Protein AF-0000000067514563 (afdb_homodimer)

Organism: Pseudomonas syringae pv. tomato (strain ATCC BAA-871 / DC3000) (NCBI:txid223283)

Structure (mmCIF, N/CA/C/O backbone):
data_AF-0000000067514563-model_v1
#
loop_
_entity.id
_entity.type
_entity.pdbx_description
1 polymer 'Transcriptional regulator, MerR family'
#
loop_
_atom_site.group_PDB
_atom_site.id
_atom_site.type_symbol
_atom_site.label_atom_id
_atom_site.label_alt_id
_atom_site.label_comp_id
_atom_site.label_asym_id
_atom_site.label_entity_id
_atom_site.label_seq_id
_atom_site.pdbx_PDB_ins_code
_atom_site.Cartn_x
_atom_site.Cartn_y
_atom_site.Cartn_z
_atom_site.occupancy
_atom_site.B_iso_or_equiv
_atom_site.auth_seq_id
_atom_site.auth_comp_id
_atom_site.auth_asym_id
_atom_site.auth_atom_id
_atom_site.pdbx_PDB_model_num
ATOM 1 N N . MET A 1 1 ? 12.859 35.156 6.328 1 60.97 1 MET A N 1
ATOM 2 C CA . MET A 1 1 ? 12.484 34.969 4.93 1 60.97 1 MET A CA 1
ATOM 3 C C . MET A 1 1 ? 13.539 34.188 4.176 1 60.97 1 MET A C 1
ATOM 5 O O . MET A 1 1 ? 14.734 34.406 4.336 1 60.97 1 MET A O 1
ATOM 9 N N . SER A 1 2 ? 13.242 32.969 3.918 1 78.19 2 SER A N 1
ATOM 10 C CA . SER A 1 2 ? 14.336 32.156 3.385 1 78.19 2 SER A CA 1
ATOM 11 C C . SER A 1 2 ? 14.039 31.703 1.964 1 78.19 2 SER A C 1
ATOM 13 O O . SER A 1 2 ? 12.883 31.703 1.532 1 78.19 2 SER A O 1
ATOM 15 N N . GLY A 1 3 ? 15.055 31.75 1.181 1 84.94 3 GLY A N 1
ATOM 16 C CA . GLY A 1 3 ? 14.961 31.156 -0.147 1 84.94 3 GLY A CA 1
ATOM 17 C C . GLY A 1 3 ? 14.508 29.703 -0.128 1 84.94 3 GLY A C 1
ATOM 18 O O . GLY A 1 3 ? 14.336 29.125 0.942 1 84.94 3 GLY A O 1
ATOM 19 N N . ILE A 1 4 ? 14.203 29.25 -1.323 1 86.5 4 ILE A N 1
ATOM 20 C CA . ILE A 1 4 ? 13.664 27.906 -1.466 1 86.5 4 ILE A CA 1
ATOM 21 C C . ILE A 1 4 ? 14.68 26.891 -0.939 1 86.5 4 ILE A C 1
ATOM 23 O O . ILE A 1 4 ? 14.297 25.844 -0.398 1 86.5 4 ILE A O 1
ATOM 27 N N . GLY A 1 5 ? 15.938 27.188 -1.122 1 89.56 5 GLY A N 1
ATOM 28 C CA . GLY A 1 5 ? 16.969 26.312 -0.598 1 89.56 5 GLY A CA 1
ATOM 29 C C . GLY A 1 5 ? 16.953 26.203 0.916 1 89.56 5 GLY A C 1
ATOM 30 O O . GLY A 1 5 ? 17.062 25.109 1.471 1 89.56 5 GLY A O 1
ATOM 31 N N . ALA A 1 6 ? 16.844 27.344 1.545 1 88.31 6 ALA A N 1
ATOM 32 C CA . ALA A 1 6 ? 16.766 27.375 3.004 1 88.31 6 ALA A CA 1
ATOM 33 C C . ALA A 1 6 ? 15.508 26.656 3.506 1 88.31 6 ALA A C 1
ATOM 35 O O . ALA A 1 6 ? 15.562 25.938 4.504 1 88.31 6 ALA A O 1
ATOM 36 N N . LEU A 1 7 ? 14.453 26.906 2.797 1 88.94 7 LEU A N 1
ATOM 37 C CA . LEU A 1 7 ? 13.195 26.25 3.145 1 88.94 7 LEU A CA 1
ATOM 38 C C . LEU A 1 7 ? 13.32 24.734 3.014 1 88.94 7 LEU A C 1
ATOM 40 O O . LEU A 1 7 ? 12.859 23.984 3.885 1 88.94 7 LEU A O 1
ATOM 44 N N . SER A 1 8 ? 13.992 24.281 1.972 1 92.56 8 SER A N 1
ATOM 45 C CA . SER A 1 8 ? 14.211 22.859 1.747 1 92.56 8 SER A CA 1
ATOM 46 C C . SER A 1 8 ? 15.023 22.234 2.881 1 92.56 8 SER A C 1
ATOM 48 O O . SER A 1 8 ? 14.656 21.188 3.422 1 92.56 8 SER A O 1
ATOM 50 N N . LYS A 1 9 ? 16 22.875 3.291 1 90.56 9 LYS A N 1
ATOM 51 C CA . LYS A 1 9 ? 16.891 22.391 4.336 1 90.56 9 LYS A CA 1
ATOM 52 C C . LYS A 1 9 ? 16.188 22.344 5.688 1 90.56 9 LYS A C 1
ATOM 54 O O . LYS A 1 9 ? 16.328 21.375 6.441 1 90.56 9 LYS A O 1
ATOM 59 N N . SER A 1 10 ? 15.43 23.328 5.938 1 87.62 10 SER A N 1
ATOM 60 C CA . SER A 1 10 ? 14.789 23.438 7.242 1 87.62 10 SER A CA 1
ATOM 61 C C . SER A 1 10 ? 13.617 22.469 7.375 1 87.62 10 SER A C 1
ATOM 63 O O . SER A 1 10 ? 13.258 22.062 8.484 1 87.62 10 SER A O 1
ATOM 65 N N . THR A 1 11 ? 13.008 22.094 6.328 1 87.06 11 THR A N 1
ATOM 66 C CA . THR A 1 11 ? 11.828 21.234 6.383 1 87.06 11 THR A CA 1
ATOM 67 C C . THR A 1 11 ? 12.172 19.812 5.969 1 87.06 11 THR A C 1
ATOM 69 O O . THR A 1 11 ? 11.406 18.875 6.234 1 87.06 11 THR A O 1
ATOM 72 N N . GLY A 1 12 ? 13.305 19.703 5.211 1 88.44 12 GLY A N 1
ATOM 73 C CA . GLY A 1 12 ? 13.664 18.391 4.699 1 88.44 12 GLY A CA 1
ATOM 74 C C . GLY A 1 12 ? 12.914 18.016 3.436 1 88.44 12 GLY A C 1
ATOM 75 O O . GLY A 1 12 ? 12.938 16.859 3.02 1 88.44 12 GLY A O 1
ATOM 76 N N . CYS A 1 13 ? 12.297 18.984 2.834 1 90.81 13 CYS A N 1
ATOM 77 C CA . CYS A 1 13 ? 11.555 18.734 1.602 1 90.81 13 CYS A CA 1
ATOM 78 C C . CYS A 1 13 ? 12.391 19.109 0.383 1 90.81 13 CYS A C 1
ATOM 80 O O . CYS A 1 13 ? 13.008 20.188 0.354 1 90.81 13 CYS A O 1
ATOM 82 N N . HIS A 1 14 ? 12.289 18.297 -0.559 1 92.44 14 HIS A N 1
ATOM 83 C CA . HIS A 1 14 ? 13.023 18.594 -1.785 1 92.44 14 HIS A CA 1
ATOM 84 C C . HIS A 1 14 ? 12.461 19.828 -2.482 1 92.44 14 HIS A C 1
ATOM 86 O O . HIS A 1 14 ? 11.258 20.062 -2.449 1 92.44 14 HIS A O 1
ATOM 92 N N . ILE A 1 15 ? 13.367 20.531 -3.109 1 92.31 15 ILE A N 1
ATOM 93 C CA . ILE A 1 15 ? 13.023 21.781 -3.777 1 92.31 15 ILE A CA 1
ATOM 94 C C . ILE A 1 15 ? 11.93 21.531 -4.805 1 92.31 15 ILE A C 1
ATOM 96 O O . ILE A 1 15 ? 10.961 22.281 -4.891 1 92.31 15 ILE A O 1
ATOM 100 N N . GLU A 1 16 ? 12.047 20.453 -5.562 1 94 16 GLU A N 1
ATOM 101 C CA . GLU A 1 16 ? 11.055 20.141 -6.59 1 94 16 GLU A CA 1
ATOM 102 C C . GLU A 1 16 ? 9.688 19.859 -5.977 1 94 16 GLU A C 1
ATOM 104 O O . GLU A 1 16 ? 8.656 20.203 -6.555 1 94 16 GLU A O 1
ATOM 109 N N . THR A 1 17 ? 9.703 19.297 -4.809 1 93.31 17 THR A N 1
ATOM 110 C CA . THR A 1 17 ? 8.461 19.016 -4.102 1 93.31 17 THR A CA 1
ATOM 111 C C . THR A 1 17 ? 7.789 20.312 -3.645 1 93.31 17 THR A C 1
ATOM 113 O O . THR A 1 17 ? 6.57 20.453 -3.738 1 93.31 17 THR A O 1
ATOM 116 N N . ILE A 1 18 ? 8.656 21.203 -3.189 1 92 18 ILE A N 1
ATOM 117 C CA . ILE A 1 18 ? 8.148 22.5 -2.77 1 92 18 ILE A CA 1
ATOM 118 C C . ILE A 1 18 ? 7.492 23.203 -3.955 1 92 18 ILE A C 1
ATOM 120 O O . ILE A 1 18 ? 6.383 23.734 -3.84 1 92 18 ILE A O 1
ATOM 124 N N . ARG A 1 19 ? 8.148 23.188 -5.098 1 89.88 19 ARG A N 1
ATOM 125 C CA . ARG A 1 19 ? 7.625 23.812 -6.309 1 89.88 19 ARG A CA 1
ATOM 126 C C . ARG A 1 19 ? 6.328 23.141 -6.754 1 89.88 19 ARG A C 1
ATOM 128 O O . ARG A 1 19 ? 5.398 23.812 -7.199 1 89.88 19 ARG A O 1
ATOM 135 N N . TYR A 1 20 ? 6.293 21.891 -6.586 1 93.81 20 TYR A N 1
ATOM 136 C CA . TYR A 1 20 ? 5.094 21.141 -6.945 1 93.81 20 TYR A CA 1
ATOM 137 C C . TYR A 1 20 ? 3.91 21.562 -6.082 1 93.81 20 TYR A C 1
ATOM 139 O O . TYR A 1 20 ? 2.812 21.797 -6.594 1 93.81 20 TYR A O 1
ATOM 147 N N . TYR A 1 21 ? 4.164 21.672 -4.777 1 93 21 TYR A N 1
ATOM 148 C CA . TYR A 1 21 ? 3.098 22.047 -3.855 1 93 21 TYR A CA 1
ATOM 149 C C . TYR A 1 21 ? 2.602 23.453 -4.129 1 93 21 TYR A C 1
ATOM 151 O O . TYR A 1 21 ? 1.42 23.75 -3.938 1 93 21 TYR A O 1
ATOM 159 N N . GLU A 1 22 ? 3.484 24.312 -4.531 1 90.25 22 GLU A N 1
ATOM 160 C CA . GLU A 1 22 ? 3.088 25.656 -4.941 1 90.25 22 GLU A CA 1
ATOM 161 C C . GLU A 1 22 ? 2.225 25.609 -6.199 1 90.25 22 GLU A C 1
ATOM 163 O O . GLU A 1 22 ? 1.194 26.281 -6.273 1 90.25 22 GLU A O 1
ATOM 168 N N . LYS A 1 23 ? 2.615 24.766 -7.102 1 91.94 23 LYS A N 1
ATOM 169 C CA . LYS A 1 23 ? 1.935 24.656 -8.391 1 91.94 23 LYS A CA 1
ATOM 170 C C . LYS A 1 23 ? 0.498 24.172 -8.211 1 91.94 23 LYS A C 1
ATOM 172 O O . LYS A 1 23 ? -0.415 24.672 -8.875 1 91.94 23 LYS A O 1
ATOM 177 N N . ILE A 1 24 ? 0.275 23.266 -7.312 1 91.62 24 ILE A N 1
ATOM 178 C CA . ILE A 1 24 ? -1.056 22.688 -7.168 1 91.62 24 ILE A CA 1
ATOM 179 C C . ILE A 1 24 ? -1.852 23.469 -6.133 1 91.62 24 ILE A C 1
ATOM 181 O O . ILE A 1 24 ? -2.971 23.094 -5.777 1 91.62 24 ILE A O 1
ATOM 185 N N . GLY A 1 25 ? -1.246 24.5 -5.5 1 88.56 25 GLY A N 1
ATOM 186 C CA . GLY A 1 25 ? -1.954 25.422 -4.621 1 88.56 25 GLY A CA 1
ATOM 187 C C . GLY A 1 25 ? -1.973 24.969 -3.174 1 88.56 25 GLY A C 1
ATOM 188 O O . GLY A 1 25 ? -2.717 25.516 -2.357 1 88.56 25 GLY A O 1
ATOM 189 N N . LEU A 1 26 ? -1.229 24.016 -2.818 1 90.75 26 LEU A N 1
ATOM 190 C CA . LEU A 1 26 ? -1.153 23.531 -1.442 1 90.75 26 LEU A CA 1
ATOM 191 C C . LEU A 1 26 ? -0.302 24.469 -0.589 1 90.75 26 LEU A C 1
ATOM 193 O O . LEU A 1 26 ? -0.541 24.609 0.613 1 90.75 26 LEU A O 1
ATOM 197 N N . LEU A 1 27 ? 0.705 25 -1.196 1 89 27 LEU A N 1
ATOM 198 C CA . LEU A 1 27 ? 1.545 26.031 -0.601 1 89 27 LEU A CA 1
ATOM 199 C C . LEU A 1 27 ? 1.292 27.375 -1.26 1 89 27 LEU A C 1
ATOM 201 O O . LEU A 1 27 ? 1.257 27.484 -2.488 1 89 27 LEU A O 1
ATOM 205 N N . PRO A 1 28 ? 0.981 28.328 -0.422 1 84.56 28 PRO A N 1
ATOM 206 C CA . PRO A 1 28 ? 0.802 29.641 -1.039 1 84.56 28 PRO A CA 1
ATOM 207 C C . PRO A 1 28 ? 2.037 30.109 -1.807 1 84.56 28 PRO A C 1
ATOM 209 O O . PRO A 1 28 ? 3.158 29.703 -1.479 1 84.56 28 PRO A O 1
ATOM 212 N N . PRO A 1 29 ? 1.754 30.828 -2.83 1 80.88 29 PRO A N 1
ATOM 213 C CA . PRO A 1 29 ? 2.9 31.328 -3.596 1 80.88 29 PRO A CA 1
ATOM 214 C C . PRO A 1 29 ? 3.869 32.156 -2.744 1 80.88 29 PRO A C 1
ATOM 216 O O . PRO A 1 29 ? 3.445 32.844 -1.812 1 80.88 29 PRO A O 1
ATOM 219 N N . ALA A 1 30 ? 5.113 31.906 -3.049 1 76.69 30 ALA A N 1
ATOM 220 C CA . ALA A 1 30 ? 6.148 32.688 -2.371 1 76.69 30 ALA A CA 1
ATOM 221 C C . ALA A 1 30 ? 5.973 34.188 -2.627 1 76.69 30 ALA A C 1
ATOM 223 O O . ALA A 1 30 ? 5.395 34.562 -3.641 1 76.69 30 ALA A O 1
ATOM 224 N N . LEU A 1 31 ? 6.305 34.875 -1.552 1 75.94 31 LEU A N 1
ATOM 225 C CA . LEU A 1 31 ? 6.328 36.344 -1.752 1 75.94 31 LEU A CA 1
ATOM 226 C C . LEU A 1 31 ? 7.496 36.75 -2.646 1 75.94 31 LEU A C 1
ATOM 228 O O . LEU A 1 31 ? 8.492 36.031 -2.732 1 75.94 31 LEU A O 1
ATOM 232 N N . ARG A 1 32 ? 7.172 37.594 -3.562 1 70.56 32 ARG A N 1
ATOM 233 C CA . ARG A 1 32 ? 8.242 38.062 -4.426 1 70.56 32 ARG A CA 1
ATOM 234 C C . ARG A 1 32 ? 8.961 39.281 -3.805 1 70.56 32 ARG A C 1
ATOM 236 O O . ARG A 1 32 ? 8.312 40.156 -3.242 1 70.56 32 ARG A O 1
ATOM 243 N N . SER A 1 33 ? 10.273 39.031 -3.5 1 64.81 33 SER A N 1
ATOM 244 C CA . SER A 1 33 ? 11.039 40.188 -3.127 1 64.81 33 SER A CA 1
ATOM 245 C C . SER A 1 33 ? 11.352 41.062 -4.344 1 64.81 33 SER A C 1
ATOM 247 O O . SER A 1 33 ? 11.117 40.656 -5.48 1 64.81 33 SER A O 1
ATOM 249 N N . THR A 1 34 ? 11.727 42.281 -3.992 1 63.69 34 THR A N 1
ATOM 250 C CA . THR A 1 34 ? 12.125 43.219 -5.035 1 63.69 34 THR A CA 1
ATOM 251 C C . THR A 1 34 ? 13.039 42.562 -6.055 1 63.69 34 THR A C 1
ATOM 253 O O . THR A 1 34 ? 13.039 42.906 -7.23 1 63.69 34 THR A O 1
ATOM 256 N N . GLY A 1 35 ? 13.891 41.656 -5.727 1 56.31 35 GLY A N 1
ATOM 257 C CA . GLY A 1 35 ? 14.945 41.094 -6.562 1 56.31 35 GLY A CA 1
ATOM 258 C C . GLY A 1 35 ? 14.555 39.781 -7.227 1 56.31 35 GLY A C 1
ATOM 259 O O . GLY A 1 35 ? 15.406 39.094 -7.766 1 56.31 35 GLY A O 1
ATOM 260 N N . ARG A 1 36 ? 13.312 39.469 -7.402 1 63.19 36 ARG A N 1
ATOM 261 C CA . ARG A 1 36 ? 12.828 38.344 -8.195 1 63.19 36 ARG A CA 1
ATOM 262 C C . ARG A 1 36 ? 12.961 37.031 -7.422 1 63.19 36 ARG A C 1
ATOM 264 O O . ARG A 1 36 ? 12.789 35.969 -7.984 1 63.19 36 ARG A O 1
ATOM 271 N N . HIS A 1 37 ? 13.492 37.219 -6.258 1 70.94 37 HIS A N 1
ATOM 272 C CA . HIS A 1 37 ? 13.688 35.938 -5.562 1 70.94 37 HIS A CA 1
ATOM 273 C C . HIS A 1 37 ? 12.484 35.594 -4.695 1 70.94 37 HIS A C 1
ATOM 275 O O . HIS A 1 37 ? 11.844 36.469 -4.133 1 70.94 37 HIS A O 1
ATOM 281 N N . ARG A 1 38 ? 12.094 34.312 -4.723 1 73.31 38 ARG A N 1
ATOM 282 C CA . ARG A 1 38 ? 11 33.812 -3.885 1 73.31 38 ARG A CA 1
ATOM 283 C C . ARG A 1 38 ? 11.383 33.844 -2.408 1 73.31 38 ARG A C 1
ATOM 285 O O . ARG A 1 38 ? 12.508 33.531 -2.041 1 73.31 38 ARG A O 1
ATOM 292 N N . ILE A 1 39 ? 10.562 34.625 -1.674 1 81.5 39 ILE A N 1
ATOM 293 C CA . ILE A 1 39 ? 10.75 34.656 -0.229 1 81.5 39 ILE A CA 1
ATOM 294 C C . ILE A 1 39 ? 9.641 33.875 0.467 1 81.5 39 ILE A C 1
ATOM 296 O O . ILE A 1 39 ? 8.461 34.094 0.182 1 81.5 39 ILE A O 1
ATOM 300 N N . TYR A 1 40 ? 10.148 32.938 1.316 1 86.62 40 TYR A N 1
ATOM 301 C CA . TYR A 1 40 ? 9.211 32.125 2.076 1 86.62 40 TYR A CA 1
ATOM 302 C C . TYR A 1 40 ? 9.18 32.531 3.541 1 86.62 40 TYR A C 1
ATOM 304 O O . TYR A 1 40 ? 10.219 32.781 4.145 1 86.62 40 TYR A O 1
ATOM 312 N N . THR A 1 41 ? 7.969 32.656 4.031 1 85.75 41 THR A N 1
ATOM 313 C CA . THR A 1 41 ? 7.746 33.062 5.418 1 85.75 41 THR A CA 1
ATOM 314 C C . THR A 1 41 ? 7.609 31.859 6.324 1 85.75 41 THR A C 1
ATOM 316 O O . THR A 1 41 ? 7.688 30.719 5.859 1 85.75 41 THR A O 1
ATOM 319 N N . GLU A 1 42 ? 7.488 32.094 7.613 1 85.12 42 GLU A N 1
ATOM 320 C CA . GLU A 1 42 ? 7.273 31.047 8.594 1 85.12 42 GLU A CA 1
ATOM 321 C C . GLU A 1 42 ? 5.969 30.312 8.328 1 85.12 42 GLU A C 1
ATOM 323 O O . GLU A 1 42 ? 5.863 29.109 8.609 1 85.12 42 GLU A O 1
ATOM 328 N N . LYS A 1 43 ? 5.055 31 7.754 1 83.12 43 LYS A N 1
ATOM 329 C CA . LYS A 1 43 ? 3.791 30.359 7.398 1 83.12 43 LYS A CA 1
ATOM 330 C C . LYS A 1 43 ? 3.998 29.281 6.336 1 83.12 43 LYS A C 1
ATOM 332 O O . LYS A 1 43 ? 3.383 28.219 6.398 1 83.12 43 LYS A O 1
ATOM 337 N N . HIS A 1 44 ? 4.91 29.578 5.438 1 87.5 44 HIS A N 1
ATOM 338 C CA . HIS A 1 44 ? 5.242 28.594 4.406 1 87.5 44 HIS A CA 1
ATOM 339 C C . HIS A 1 44 ? 5.922 27.375 5.004 1 87.5 44 HIS A C 1
ATOM 341 O O . HIS A 1 44 ? 5.602 26.234 4.641 1 87.5 44 HIS A O 1
ATOM 347 N N . ARG A 1 45 ? 6.801 27.672 5.871 1 87.19 45 ARG A N 1
ATOM 348 C CA . ARG A 1 45 ? 7.535 26.578 6.52 1 87.19 45 ARG A CA 1
ATOM 349 C C . ARG A 1 45 ? 6.59 25.672 7.297 1 87.19 45 ARG A C 1
ATOM 351 O O . ARG A 1 45 ? 6.641 24.453 7.156 1 87.19 45 ARG A O 1
ATOM 358 N N . SER A 1 46 ? 5.77 26.312 8.086 1 85.25 46 SER A N 1
ATOM 359 C CA . SER A 1 46 ? 4.832 25.547 8.906 1 85.25 46 SER A CA 1
ATOM 360 C C . SER A 1 46 ? 3.908 24.703 8.039 1 85.25 46 SER A C 1
ATOM 362 O O . SER A 1 46 ? 3.643 23.531 8.359 1 85.25 46 SER A O 1
ATOM 364 N N . ARG A 1 47 ? 3.473 25.312 6.992 1 87.56 47 ARG A N 1
ATOM 365 C CA . ARG A 1 47 ? 2.594 24.578 6.078 1 87.56 47 ARG A CA 1
ATOM 366 C C . ARG A 1 47 ? 3.314 23.406 5.445 1 87.56 47 ARG A C 1
ATOM 368 O O . ARG A 1 47 ? 2.758 22.297 5.352 1 87.56 47 ARG A O 1
ATOM 375 N N . LEU A 1 48 ? 4.5 23.594 5.062 1 89.31 48 LEU A N 1
ATOM 376 C CA . LEU A 1 48 ? 5.293 22.531 4.438 1 89.31 48 LEU A CA 1
ATOM 377 C C . LEU A 1 48 ? 5.566 21.406 5.426 1 89.31 48 LEU A C 1
ATOM 379 O O . LEU A 1 48 ? 5.504 20.234 5.059 1 89.31 48 LEU A O 1
ATOM 383 N N . VAL A 1 49 ? 5.906 21.75 6.586 1 86.38 49 VAL A N 1
ATOM 384 C CA . VAL A 1 49 ? 6.145 20.75 7.625 1 86.38 49 VAL A CA 1
ATOM 385 C C . VAL A 1 49 ? 4.879 19.938 7.855 1 86.38 49 VAL A C 1
ATOM 387 O O . VAL A 1 49 ? 4.934 18.703 7.98 1 86.38 49 VAL A O 1
ATOM 390 N N . PHE A 1 50 ? 3.791 20.641 7.816 1 87.06 50 PHE A N 1
ATOM 391 C CA . PHE A 1 50 ? 2.502 19.969 7.984 1 87.06 50 PHE A CA 1
ATOM 392 C C . PHE A 1 50 ? 2.246 18.984 6.852 1 87.06 50 PHE A C 1
ATOM 394 O O . PHE A 1 50 ? 1.882 17.844 7.094 1 87.06 50 PHE A O 1
ATOM 401 N N . ILE A 1 51 ? 2.434 19.422 5.68 1 90.25 51 ILE A N 1
ATOM 402 C CA . ILE A 1 51 ? 2.211 18.578 4.504 1 90.25 51 ILE A CA 1
ATOM 403 C C . ILE A 1 51 ? 3.121 17.359 4.566 1 90.25 51 ILE A C 1
ATOM 405 O O . ILE A 1 51 ? 2.662 16.219 4.387 1 90.25 51 ILE A O 1
ATOM 409 N N . ARG A 1 52 ? 4.355 17.547 4.855 1 89.06 52 ARG A N 1
ATOM 410 C CA . ARG A 1 52 ? 5.328 16.453 4.91 1 89.06 52 ARG A CA 1
ATOM 411 C C . ARG A 1 52 ? 4.961 15.445 5.988 1 89.06 52 ARG A C 1
ATOM 413 O O . ARG A 1 52 ? 4.969 14.234 5.738 1 89.06 52 ARG A O 1
ATOM 420 N N . GLN A 1 53 ? 4.641 15.898 7.164 1 85.56 53 GLN A N 1
ATOM 421 C CA . GLN A 1 53 ? 4.309 15.023 8.281 1 85.56 53 GLN A CA 1
ATOM 422 C C . GLN A 1 53 ? 3.062 14.195 7.98 1 85.56 53 GLN A C 1
ATOM 424 O O . GLN A 1 53 ? 3.021 13 8.266 1 85.56 53 GLN A O 1
ATOM 429 N N . ASN A 1 54 ? 2.086 14.867 7.387 1 88.94 54 ASN A N 1
ATOM 430 C CA . ASN A 1 54 ? 0.854 14.141 7.102 1 88.94 54 ASN A CA 1
ATOM 431 C C . ASN A 1 54 ? 1.034 13.164 5.945 1 88.94 54 ASN A C 1
ATOM 433 O O . ASN A 1 54 ? 0.45 12.078 5.945 1 88.94 54 ASN A O 1
ATOM 437 N N . ARG A 1 55 ? 1.944 13.523 5.059 1 90.12 55 ARG A N 1
ATOM 438 C CA . ARG A 1 55 ? 2.301 12.578 4.004 1 90.12 55 ARG A CA 1
ATOM 439 C C . ARG A 1 55 ? 2.988 11.352 4.586 1 90.12 55 ARG A C 1
ATOM 441 O O . ARG A 1 55 ? 2.73 10.227 4.148 1 90.12 55 ARG A O 1
ATOM 448 N N . GLU A 1 56 ? 3.773 11.609 5.523 1 87.12 56 GLU A N 1
ATOM 449 C CA . GLU A 1 56 ? 4.457 10.5 6.188 1 87.12 56 GLU A CA 1
ATOM 450 C C . GLU A 1 56 ? 3.465 9.586 6.898 1 87.12 56 GLU A C 1
ATOM 452 O O . GLU A 1 56 ? 3.693 8.383 7.012 1 87.12 56 GLU A O 1
ATOM 457 N N . LEU A 1 57 ? 2.357 10.234 7.242 1 87.19 57 LEU A N 1
ATOM 458 C CA . LEU A 1 57 ? 1.322 9.453 7.918 1 87.19 57 LEU A CA 1
ATOM 459 C C . LEU A 1 57 ? 0.397 8.789 6.906 1 87.19 57 LEU A C 1
ATOM 461 O O . LEU A 1 57 ? -0.576 8.133 7.285 1 87.19 57 LEU A O 1
ATOM 465 N N . GLY A 1 58 ? 0.608 9.109 5.66 1 89.62 58 GLY A N 1
ATOM 466 C CA . GLY A 1 58 ? -0.096 8.375 4.617 1 89.62 58 GLY A CA 1
ATOM 467 C C . GLY A 1 58 ? -1.312 9.109 4.09 1 89.62 58 GLY A C 1
ATOM 468 O O . GLY A 1 58 ? -2.1 8.555 3.322 1 89.62 58 GLY A O 1
ATOM 469 N N . PHE A 1 59 ? -1.473 10.32 4.441 1 91.94 59 PHE A N 1
ATOM 470 C CA . PHE A 1 59 ? -2.607 11.078 3.924 1 91.94 59 PHE A CA 1
ATOM 471 C C . PHE A 1 59 ? -2.434 11.359 2.436 1 91.94 59 PHE A C 1
ATOM 473 O O . PHE A 1 59 ? -1.351 11.758 1.997 1 91.94 59 PHE A O 1
ATOM 480 N N . PRO A 1 60 ? -3.525 11.195 1.775 1 93 60 PRO A N 1
ATOM 481 C CA . PRO A 1 60 ? -3.486 11.719 0.408 1 93 60 PRO A CA 1
ATOM 482 C C . PRO A 1 60 ? -3.506 13.242 0.36 1 93 60 PRO A C 1
ATOM 484 O O . PRO A 1 60 ? -3.967 13.891 1.305 1 93 60 PRO A O 1
ATOM 487 N N . LEU A 1 61 ? -3.023 13.773 -0.729 1 92.88 61 LEU A N 1
ATOM 488 C CA . LEU A 1 61 ? -2.926 15.227 -0.876 1 92.88 61 LEU A CA 1
ATOM 489 C C . LEU A 1 61 ? -4.297 15.875 -0.732 1 92.88 61 LEU A C 1
ATOM 491 O O . LEU A 1 61 ? -4.41 16.984 -0.188 1 92.88 61 LEU A O 1
ATOM 495 N N . GLU A 1 62 ? -5.309 15.133 -1.157 1 92.88 62 GLU A N 1
ATOM 496 C CA . GLU A 1 62 ? -6.664 15.664 -1.074 1 92.88 62 GLU A CA 1
ATOM 497 C C . GLU A 1 62 ? -7.102 15.844 0.378 1 92.88 62 GLU A C 1
ATOM 499 O O . GLU A 1 62 ? -7.699 16.859 0.733 1 92.88 62 GLU A O 1
ATOM 504 N N . ASP A 1 63 ? -6.762 14.914 1.176 1 91.94 63 ASP A N 1
ATOM 505 C CA . ASP A 1 63 ? -7.094 14.984 2.596 1 91.94 63 ASP A CA 1
ATOM 506 C C . ASP A 1 63 ? -6.285 16.078 3.291 1 91.94 63 ASP A C 1
ATOM 508 O O . ASP A 1 63 ? -6.805 16.797 4.156 1 91.94 63 ASP A O 1
ATOM 512 N N . ILE A 1 64 ? -5.051 16.188 2.871 1 91.5 64 ILE A N 1
ATOM 513 C CA . ILE A 1 64 ? -4.207 17.234 3.436 1 91.5 64 ILE A CA 1
ATOM 514 C C . ILE A 1 64 ? -4.781 18.609 3.082 1 91.5 64 ILE A C 1
ATOM 516 O O . ILE A 1 64 ? -4.84 19.5 3.932 1 91.5 64 ILE A O 1
ATOM 520 N N . ARG A 1 65 ? -5.215 18.734 1.896 1 91.88 65 ARG A N 1
ATOM 521 C CA . ARG A 1 65 ? -5.859 19.969 1.464 1 91.88 65 ARG A CA 1
ATOM 522 C C . ARG A 1 65 ? -7.082 20.266 2.316 1 91.88 65 ARG A C 1
ATOM 524 O O . ARG A 1 65 ? -7.293 21.422 2.723 1 91.88 65 ARG A O 1
ATOM 531 N N . GLU A 1 66 ? -7.805 19.297 2.541 1 92.19 66 GLU A N 1
ATOM 532 C CA . GLU A 1 66 ? -9.008 19.469 3.357 1 92.19 66 GLU A CA 1
ATOM 533 C C . GLU A 1 66 ? -8.656 19.906 4.773 1 92.19 66 GLU A C 1
ATOM 535 O O . GLU A 1 66 ? -9.281 20.812 5.324 1 92.19 66 GLU A O 1
ATOM 540 N N . LEU A 1 67 ? -7.652 19.297 5.34 1 90.81 67 LEU A N 1
ATOM 541 C CA . LEU A 1 67 ? -7.23 19.656 6.691 1 90.81 67 LEU A CA 1
ATOM 542 C C . LEU A 1 67 ? -6.723 21.094 6.746 1 90.81 67 LEU A C 1
ATOM 544 O O . LEU A 1 67 ? -7.008 21.812 7.699 1 90.81 67 LEU A O 1
ATOM 548 N N . ILE A 1 68 ? -5.996 21.531 5.746 1 87.88 68 ILE A N 1
ATOM 549 C CA . ILE A 1 68 ? -5.492 22.891 5.668 1 87.88 68 ILE A CA 1
ATOM 550 C C . ILE A 1 68 ? -6.664 23.875 5.562 1 87.88 68 ILE A C 1
ATOM 552 O O . ILE A 1 68 ? -6.672 24.906 6.223 1 87.88 68 ILE A O 1
ATOM 556 N N . ALA A 1 69 ? -7.633 23.484 4.75 1 89.19 69 ALA A N 1
ATOM 557 C CA . ALA A 1 69 ? -8.812 24.328 4.582 1 89.19 69 ALA A CA 1
ATOM 558 C C . ALA A 1 69 ? -9.594 24.453 5.887 1 89.19 69 ALA A C 1
ATOM 560 O O . ALA A 1 69 ? -10.07 25.531 6.238 1 89.19 69 ALA A O 1
ATOM 561 N N . LEU A 1 70 ? -9.688 23.375 6.531 1 88.88 70 LEU A N 1
ATOM 562 C CA . LEU A 1 70 ? -10.375 23.391 7.82 1 88.88 70 LEU A CA 1
ATOM 563 C C . LEU A 1 70 ? -9.633 24.25 8.828 1 88.88 70 LEU A C 1
ATOM 565 O O . LEU A 1 70 ? -10.25 25.016 9.57 1 88.88 70 LEU A O 1
ATOM 569 N N . ALA A 1 71 ? -8.328 24.188 8.828 1 84.25 71 ALA A N 1
ATOM 570 C CA . ALA A 1 71 ? -7.5 24.969 9.758 1 84.25 71 ALA A CA 1
ATOM 571 C C . ALA A 1 71 ? -7.613 26.453 9.477 1 84.25 71 ALA A C 1
ATOM 573 O O . ALA A 1 71 ? -7.453 27.281 10.391 1 84.25 71 ALA A O 1
ATOM 574 N N . ALA A 1 72 ? -7.914 26.75 8.266 1 84.06 72 ALA A N 1
ATOM 575 C CA . ALA A 1 72 ? -7.984 28.156 7.855 1 84.06 72 ALA A CA 1
ATOM 576 C C . ALA A 1 72 ? -9.328 28.766 8.242 1 84.06 72 ALA A C 1
ATOM 578 O O . ALA A 1 72 ? -9.477 30 8.25 1 84.06 72 ALA A O 1
ATOM 579 N N . ASP A 1 73 ? -10.234 27.859 8.523 1 87.62 73 ASP A N 1
ATOM 580 C CA . ASP A 1 73 ? -11.555 28.328 8.906 1 87.62 73 ASP A CA 1
ATOM 581 C C . ASP A 1 73 ? -11.797 28.141 10.406 1 87.62 73 ASP A C 1
ATOM 583 O O . ASP A 1 73 ? -12.109 27.031 10.852 1 87.62 73 ASP A O 1
ATOM 587 N N . ALA A 1 74 ? -11.812 29.203 11.141 1 87.5 74 ALA A N 1
ATOM 588 C CA . ALA A 1 74 ? -11.867 29.172 12.602 1 87.5 74 ALA A CA 1
ATOM 589 C C . ALA A 1 74 ? -13.242 28.734 13.086 1 87.5 74 ALA A C 1
ATOM 591 O O . ALA A 1 74 ? -13.406 28.344 14.242 1 87.5 74 ALA A O 1
ATOM 592 N N . ASP A 1 75 ? -14.219 28.828 12.211 1 91.06 75 ASP A N 1
ATOM 593 C CA . ASP A 1 75 ? -15.586 28.562 12.641 1 91.06 75 ASP A CA 1
ATOM 594 C C . ASP A 1 75 ? -15.945 27.094 12.422 1 91.06 75 ASP A C 1
ATOM 596 O O . ASP A 1 75 ? -17.016 26.641 12.828 1 91.06 75 ASP A O 1
ATOM 600 N N . ARG A 1 76 ? -15.039 26.375 11.852 1 91.56 76 ARG A N 1
ATOM 601 C CA . ARG A 1 76 ? -15.336 24.969 11.602 1 91.56 76 ARG A CA 1
ATOM 602 C C . ARG A 1 76 ? -15.133 24.141 12.867 1 91.56 76 ARG A C 1
ATOM 604 O O . ARG A 1 76 ? -14.188 24.359 13.617 1 91.56 76 ARG A O 1
ATOM 611 N N . PRO A 1 77 ? -16.031 23.234 13.094 1 93.25 77 PRO A N 1
ATOM 612 C CA . PRO A 1 77 ? -15.867 22.359 14.258 1 93.25 77 PRO A CA 1
ATOM 613 C C . PRO A 1 77 ? -14.688 21.406 14.125 1 93.25 77 PRO A C 1
ATOM 615 O O . PRO A 1 77 ? -14.367 20.969 13.016 1 93.25 77 PRO A O 1
ATOM 618 N N . CYS A 1 78 ? -14.078 21.047 15.188 1 91.5 78 CYS A N 1
ATOM 619 C CA . CYS A 1 78 ? -13 20.078 15.227 1 91.5 78 CYS A CA 1
ATOM 620 C C . CYS A 1 78 ? -13.453 18.719 14.68 1 91.5 78 CYS A C 1
ATOM 622 O O . CYS A 1 78 ? -12.648 17.953 14.148 1 91.5 78 CYS A O 1
ATOM 624 N N . ALA A 1 79 ? -14.781 18.531 14.766 1 94.06 79 ALA A N 1
ATOM 625 C CA . ALA A 1 79 ? -15.359 17.281 14.297 1 94.06 79 ALA A CA 1
ATOM 626 C C . ALA A 1 79 ? -15.047 17.047 12.82 1 94.06 79 ALA A C 1
ATOM 628 O O . ALA A 1 79 ? -14.914 15.891 12.391 1 94.06 79 ALA A O 1
ATOM 629 N N . ASP A 1 80 ? -14.898 18.094 12.133 1 94.56 80 ASP A N 1
ATOM 630 C CA . ASP A 1 80 ? -14.594 17.953 10.711 1 94.56 80 ASP A CA 1
ATOM 631 C C . ASP A 1 80 ? -13.18 17.422 10.508 1 94.56 80 ASP A C 1
ATOM 633 O O . ASP A 1 80 ? -12.961 16.531 9.68 1 94.56 80 ASP A O 1
ATOM 637 N N . ALA A 1 81 ? -12.25 17.922 11.273 1 92.69 81 ALA A N 1
ATOM 638 C CA . ALA A 1 81 ? -10.875 17.438 11.219 1 92.69 81 ALA A CA 1
ATOM 639 C C . ALA A 1 81 ? -10.789 15.992 11.688 1 92.69 81 ALA A C 1
ATOM 641 O O . ALA A 1 81 ? -10.109 15.164 11.07 1 92.69 81 ALA A O 1
ATOM 642 N N . LEU A 1 82 ? -11.508 15.742 12.703 1 94.5 82 LEU A N 1
ATOM 643 C CA . LEU A 1 82 ? -11.547 14.383 13.242 1 94.5 82 LEU A CA 1
ATOM 644 C C . LEU A 1 82 ? -12.094 13.406 12.211 1 94.5 82 LEU A C 1
ATOM 646 O O . LEU A 1 82 ? -11.594 12.289 12.086 1 94.5 82 LEU A O 1
ATOM 650 N N . SER A 1 83 ? -13.047 13.844 11.484 1 96.31 83 SER A N 1
ATOM 651 C CA . SER A 1 83 ? -13.641 12.992 10.461 1 96.31 83 SER A CA 1
ATOM 652 C C . SER A 1 83 ? -12.625 12.625 9.383 1 96.31 83 SER A C 1
ATOM 654 O O . SER A 1 83 ? -12.609 11.492 8.898 1 96.31 83 SER A O 1
ATOM 656 N N . VAL A 1 84 ? -11.789 13.523 9.016 1 94.62 84 VAL A N 1
ATOM 657 C CA . VAL A 1 84 ? -10.758 13.281 8.016 1 94.62 84 VAL A CA 1
ATOM 658 C C . VAL A 1 84 ? -9.766 12.242 8.539 1 94.62 84 VAL A C 1
ATOM 660 O O . VAL A 1 84 ? -9.406 11.297 7.832 1 94.62 84 VAL A O 1
ATOM 663 N N . VAL A 1 85 ? -9.391 12.383 9.773 1 94.38 85 VAL A N 1
ATOM 664 C CA . VAL A 1 85 ? -8.422 11.484 10.398 1 94.38 85 VAL A CA 1
ATOM 665 C C . VAL A 1 85 ? -9.023 10.086 10.531 1 94.38 85 VAL A C 1
ATOM 667 O O . VAL A 1 85 ? -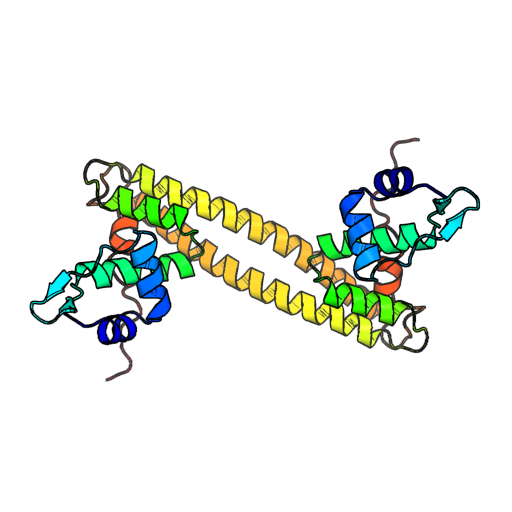8.367 9.094 10.211 1 94.38 85 VAL A O 1
ATOM 670 N N . LYS A 1 86 ? -10.25 10.023 10.898 1 96.88 86 LYS A N 1
ATOM 671 C CA . LYS A 1 86 ? -10.906 8.734 11.102 1 96.88 86 LYS A CA 1
ATOM 672 C C . LYS A 1 86 ? -11.125 8.016 9.773 1 96.88 86 LYS A C 1
ATOM 674 O O . LYS A 1 86 ? -11.039 6.789 9.703 1 96.88 86 LYS A O 1
ATOM 679 N N . LYS A 1 87 ? -11.461 8.789 8.828 1 97 87 LYS A N 1
ATOM 680 C CA . LYS A 1 87 ? -11.586 8.203 7.5 1 97 87 LYS A CA 1
ATOM 681 C C . LYS A 1 87 ? -10.273 7.578 7.047 1 97 87 LYS A C 1
ATOM 683 O O . LYS A 1 87 ? -10.258 6.449 6.547 1 97 87 LYS A O 1
ATOM 688 N N . HIS A 1 88 ? -9.172 8.266 7.254 1 95.31 88 HIS A N 1
ATOM 689 C CA . HIS A 1 88 ? -7.863 7.734 6.898 1 95.31 88 HIS A CA 1
ATOM 690 C C . HIS A 1 88 ? -7.508 6.527 7.758 1 95.31 88 HIS A C 1
ATOM 692 O O . HIS A 1 88 ? -6.949 5.547 7.258 1 95.31 88 HIS A O 1
ATOM 698 N N . LEU A 1 89 ? -7.871 6.641 8.984 1 96.56 89 LEU A N 1
ATOM 699 C CA . LEU A 1 89 ? -7.629 5.531 9.898 1 96.56 89 LEU A CA 1
ATOM 700 C C . LEU A 1 89 ? -8.336 4.266 9.422 1 96.56 89 LEU A C 1
ATOM 702 O O . LEU A 1 89 ? -7.738 3.188 9.406 1 96.56 89 LEU A O 1
ATOM 706 N N . ALA A 1 90 ? -9.547 4.41 8.992 1 97.81 90 ALA A N 1
ATOM 707 C CA . ALA A 1 90 ? -10.312 3.27 8.5 1 97.81 90 ALA A CA 1
ATOM 708 C C . ALA A 1 90 ? -9.656 2.662 7.266 1 97.81 90 ALA A C 1
ATOM 710 O O . ALA A 1 90 ? -9.609 1.438 7.117 1 97.81 90 ALA A O 1
ATOM 711 N N . GLU A 1 91 ? -9.164 3.52 6.418 1 96.94 91 GLU A N 1
ATOM 712 C CA . GLU A 1 91 ? -8.477 3.049 5.219 1 96.94 91 GLU A CA 1
ATOM 713 C C . GLU A 1 91 ? -7.203 2.289 5.574 1 96.94 91 GLU A C 1
ATOM 715 O O . GLU A 1 91 ? -6.934 1.224 5.012 1 96.94 91 GLU A O 1
ATOM 720 N N . VAL A 1 92 ? -6.457 2.801 6.477 1 96.38 92 VAL A N 1
ATOM 721 C CA . VAL A 1 92 ? -5.215 2.174 6.91 1 96.38 92 VAL A CA 1
ATOM 722 C C . VAL A 1 92 ? -5.516 0.824 7.559 1 96.38 92 VAL A C 1
ATOM 724 O O . VAL A 1 92 ? -4.844 -0.171 7.277 1 96.38 92 VAL A O 1
ATOM 727 N N . GLU A 1 93 ? -6.539 0.778 8.352 1 97.69 93 GLU A N 1
ATOM 728 C CA . GLU A 1 93 ? -6.906 -0.465 9.023 1 97.69 93 GLU A CA 1
ATOM 729 C C . GLU A 1 93 ? -7.328 -1.531 8.023 1 97.69 93 GLU A C 1
ATOM 731 O O . GLU A 1 93 ? -6.996 -2.707 8.18 1 97.69 93 GLU A O 1
ATOM 736 N N . SER A 1 94 ? -8.047 -1.096 7.051 1 97.75 94 SER A N 1
ATOM 737 C CA . SER A 1 94 ? -8.438 -2.023 5.992 1 97.75 94 SER A CA 1
ATOM 738 C C . SER A 1 94 ? -7.215 -2.568 5.262 1 97.75 94 SER A C 1
ATOM 740 O O . SER A 1 94 ? -7.141 -3.764 4.973 1 97.75 94 SER A O 1
ATOM 742 N N . LYS A 1 95 ? -6.254 -1.733 5 1 96.19 95 LYS A N 1
ATOM 743 C CA . LYS A 1 95 ? -5.027 -2.146 4.32 1 96.19 95 LYS A CA 1
ATOM 744 C C . LYS A 1 95 ? -4.207 -3.094 5.191 1 96.19 95 LYS A C 1
ATOM 746 O O . LYS A 1 95 ? -3.674 -4.09 4.703 1 96.19 95 LYS A O 1
ATOM 751 N N . VAL A 1 96 ? -4.137 -2.762 6.422 1 96.69 96 VAL A N 1
ATOM 752 C CA . VAL A 1 96 ? -3.4 -3.609 7.355 1 96.69 96 VAL A CA 1
ATOM 753 C C . VAL A 1 96 ? -4.027 -5 7.395 1 96.69 96 VAL A C 1
ATOM 755 O O . VAL A 1 96 ? -3.318 -6.008 7.34 1 96.69 96 VAL A O 1
ATOM 758 N N . ALA A 1 97 ? -5.324 -5.062 7.469 1 97.44 97 ALA A N 1
ATOM 759 C CA . ALA A 1 97 ? -6.031 -6.34 7.527 1 97.44 97 ALA A CA 1
ATOM 760 C C . ALA A 1 97 ? -5.77 -7.168 6.273 1 97.44 97 ALA A C 1
ATOM 762 O O . ALA A 1 97 ? -5.508 -8.367 6.359 1 97.44 97 ALA A O 1
ATOM 763 N N . LYS A 1 98 ? -5.848 -6.512 5.207 1 96.25 98 LYS A N 1
ATOM 764 C CA . LYS A 1 98 ? -5.605 -7.203 3.943 1 96.25 98 LYS A CA 1
ATOM 765 C C . LYS A 1 98 ? -4.172 -7.727 3.869 1 96.25 98 LYS A C 1
ATOM 767 O O . LYS A 1 98 ? -3.945 -8.883 3.504 1 96.25 98 LYS A O 1
ATOM 772 N N . LEU A 1 99 ? -3.209 -6.949 4.254 1 96.06 99 LEU A N 1
ATOM 773 C CA . LEU A 1 99 ? -1.805 -7.344 4.191 1 96.06 99 LEU A CA 1
ATOM 774 C C . LEU A 1 99 ? -1.507 -8.453 5.191 1 96.06 99 LEU A C 1
ATOM 776 O O . LEU A 1 99 ? -0.673 -9.32 4.93 1 96.06 99 LEU A O 1
ATOM 780 N N . GLN A 1 100 ? -2.195 -8.398 6.27 1 97.19 100 GLN A N 1
ATOM 781 C CA . GLN A 1 100 ? -2.016 -9.453 7.266 1 97.19 100 GLN A CA 1
ATOM 782 C C . GLN A 1 100 ? -2.516 -10.797 6.742 1 97.19 100 GLN A C 1
ATOM 784 O O . GLN A 1 100 ? -1.908 -11.836 7.008 1 97.19 100 GLN A O 1
ATOM 789 N N . GLN A 1 101 ? -3.594 -10.734 6.047 1 95.69 101 GLN A N 1
ATOM 790 C CA . GLN A 1 101 ? -4.09 -11.961 5.426 1 95.69 101 GLN A CA 1
ATOM 791 C C . GLN A 1 101 ? -3.084 -12.516 4.422 1 95.69 101 GLN A C 1
ATOM 793 O O . GLN A 1 101 ? -2.826 -13.727 4.398 1 95.69 101 GLN A O 1
ATOM 798 N N . ILE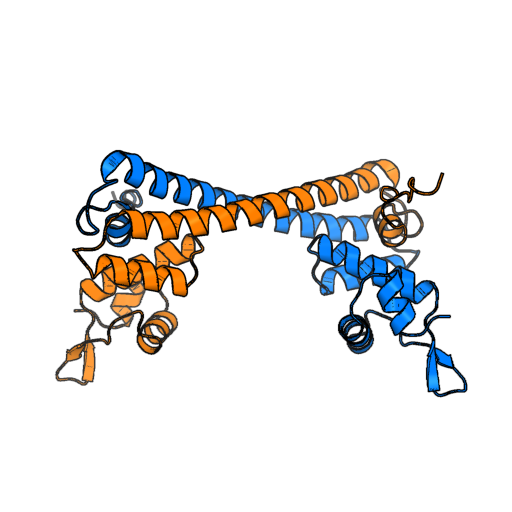 A 1 102 ? -2.525 -11.688 3.619 1 94.25 102 ILE A N 1
ATOM 799 C CA . ILE A 1 102 ? -1.518 -12.086 2.641 1 94.25 102 ILE A CA 1
ATOM 800 C C . ILE A 1 102 ? -0.295 -12.656 3.357 1 94.25 102 ILE A C 1
ATOM 802 O O . ILE A 1 102 ? 0.246 -13.688 2.953 1 94.25 102 ILE A O 1
ATOM 806 N N . ARG A 1 103 ? 0.127 -11.969 4.395 1 96.19 103 ARG A N 1
ATOM 807 C CA . ARG A 1 103 ? 1.262 -12.43 5.191 1 96.19 103 ARG A CA 1
ATOM 808 C C . ARG A 1 103 ? 1.05 -13.859 5.676 1 96.19 103 ARG A C 1
ATOM 810 O O . ARG A 1 103 ? 1.95 -14.695 5.574 1 96.19 103 ARG A O 1
ATOM 817 N N . VAL A 1 104 ? -0.117 -14.133 6.164 1 96 104 VAL A N 1
ATOM 818 C CA . VAL A 1 104 ? -0.437 -15.461 6.684 1 96 104 VAL A CA 1
ATOM 819 C C . VAL A 1 104 ? -0.355 -16.484 5.559 1 96 104 VAL A C 1
ATOM 821 O O . VAL A 1 104 ? 0.195 -17.578 5.742 1 96 104 VAL A O 1
ATOM 824 N N . GLU A 1 105 ? -0.916 -16.141 4.406 1 92.44 105 GLU A N 1
ATOM 825 C CA . GLU A 1 105 ? -0.893 -17.047 3.266 1 92.44 105 GLU A CA 1
ATOM 826 C C . GLU A 1 105 ? 0.536 -17.312 2.801 1 92.44 105 GLU A C 1
ATOM 828 O O . GLU A 1 105 ? 0.898 -18.469 2.51 1 92.44 105 GLU A O 1
ATOM 833 N N . LEU A 1 106 ? 1.354 -16.312 2.797 1 93.75 106 LEU A N 1
ATOM 834 C CA . LEU A 1 106 ? 2.742 -16.453 2.373 1 93.75 106 LEU A CA 1
ATOM 835 C C . LEU A 1 106 ? 3.531 -17.297 3.375 1 93.75 106 LEU A C 1
ATOM 837 O O . LEU A 1 106 ? 4.359 -18.125 2.986 1 93.75 106 LEU A O 1
ATOM 841 N N . LEU A 1 107 ? 3.252 -17.078 4.641 1 95.94 107 LEU A N 1
ATOM 842 C CA . LEU A 1 107 ? 3.896 -17.875 5.684 1 95.94 107 LEU A CA 1
ATOM 843 C C . LEU A 1 107 ? 3.541 -19.359 5.539 1 95.94 107 LEU A C 1
ATOM 845 O O . LEU A 1 107 ? 4.406 -20.219 5.664 1 95.94 107 LEU A O 1
ATOM 849 N N . SER A 1 108 ? 2.285 -19.531 5.277 1 93.81 108 SER A N 1
ATOM 850 C CA . SER A 1 108 ? 1.831 -20.906 5.086 1 93.81 108 SER A CA 1
ATOM 851 C C . SER A 1 108 ? 2.514 -21.547 3.885 1 93.81 108 SER A C 1
ATOM 853 O O . SER A 1 108 ? 2.975 -22.688 3.965 1 93.81 108 SER A O 1
ATOM 855 N N . MET A 1 109 ? 2.609 -20.891 2.775 1 90.38 109 MET A N 1
ATOM 856 C CA . MET A 1 109 ? 3.252 -21.391 1.562 1 90.38 109 MET A CA 1
ATOM 857 C C . MET A 1 109 ? 4.719 -21.703 1.819 1 90.38 109 MET A C 1
ATOM 859 O O . MET A 1 109 ? 5.191 -22.797 1.469 1 90.38 109 MET A O 1
ATOM 863 N N . ALA A 1 110 ? 5.363 -20.766 2.438 1 94.19 110 ALA A N 1
ATOM 864 C CA . ALA A 1 110 ? 6.781 -20.969 2.734 1 94.19 110 ALA A CA 1
ATOM 865 C C . ALA A 1 110 ? 6.977 -22.125 3.707 1 94.19 110 ALA A C 1
ATOM 867 O O . ALA A 1 110 ? 7.867 -22.969 3.518 1 94.19 110 ALA A O 1
ATOM 868 N N . GLY A 1 111 ? 6.145 -22.109 4.695 1 94.81 111 GLY A N 1
ATOM 869 C CA . GLY A 1 111 ? 6.25 -23.156 5.703 1 94.81 111 GLY A CA 1
ATOM 870 C C . GLY A 1 111 ? 6.016 -24.547 5.148 1 94.81 111 GLY A C 1
ATOM 871 O O . GLY A 1 111 ? 6.727 -25.5 5.504 1 94.81 111 GLY A O 1
ATOM 872 N N . ME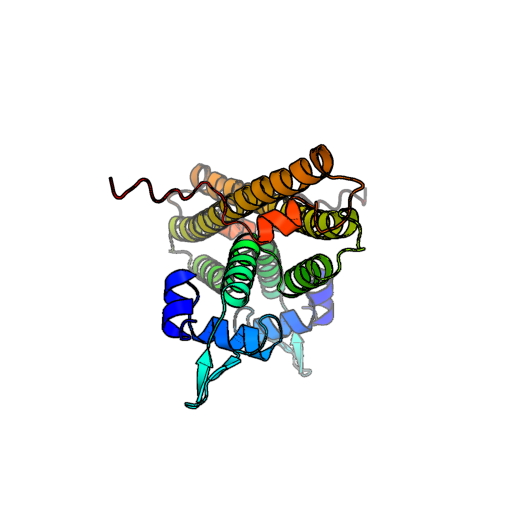T A 1 112 ? 5.055 -24.734 4.316 1 91.88 112 MET A N 1
ATOM 873 C CA . MET A 1 112 ? 4.754 -26.016 3.701 1 91.88 112 MET A CA 1
ATOM 874 C C . MET A 1 112 ? 5.93 -26.5 2.859 1 91.88 112 MET A C 1
ATOM 876 O O . MET A 1 112 ? 6.305 -27.672 2.934 1 91.88 112 MET A O 1
ATOM 880 N N . CYS A 1 113 ? 6.473 -25.656 2.088 1 92.75 113 CYS A N 1
ATOM 881 C CA . CYS A 1 113 ? 7.625 -26.031 1.277 1 92.75 113 CYS A CA 1
ATOM 882 C C . CYS A 1 113 ? 8.805 -26.422 2.156 1 92.75 113 CYS A C 1
ATOM 884 O O . CYS A 1 113 ? 9.43 -27.453 1.944 1 92.75 113 CYS A O 1
ATOM 886 N N . GLU A 1 114 ? 9.094 -25.672 3.164 1 94.38 114 GLU A N 1
ATOM 887 C CA . GLU A 1 114 ? 10.219 -25.938 4.055 1 94.38 114 GLU A CA 1
ATOM 888 C C . GLU A 1 114 ? 10.062 -27.281 4.766 1 94.38 114 GLU A C 1
ATOM 890 O O . GLU A 1 114 ? 11.047 -27.984 5 1 94.38 114 GLU A O 1
ATOM 895 N N . SER A 1 115 ? 8.844 -27.609 5.012 1 94.12 115 SER A N 1
ATOM 896 C CA . SER A 1 115 ? 8.586 -28.812 5.793 1 94.12 115 SER A CA 1
ATOM 897 C C . SER A 1 115 ? 8.438 -30.031 4.887 1 94.12 115 SER A C 1
ATOM 899 O O . SER A 1 115 ? 8.672 -31.172 5.316 1 94.12 115 SER A O 1
ATOM 901 N N . THR A 1 116 ? 8.039 -29.828 3.662 1 91.06 116 THR A N 1
ATOM 902 C CA . THR A 1 116 ? 7.621 -30.984 2.863 1 91.06 116 THR A CA 1
ATOM 903 C C . THR A 1 116 ? 8.609 -31.234 1.729 1 91.06 116 THR A C 1
ATOM 905 O O . THR A 1 116 ? 8.906 -32.406 1.41 1 91.06 116 THR A O 1
ATOM 908 N N . CYS A 1 117 ? 9.141 -30.219 1.191 1 90.38 117 CYS A N 1
ATOM 909 C CA . CYS A 1 117 ? 9.805 -30.516 -0.071 1 90.38 117 CYS A CA 1
ATOM 910 C C . CYS A 1 117 ? 11.133 -29.766 -0.177 1 90.38 117 CYS A C 1
ATOM 912 O O . CYS A 1 117 ? 11.805 -29.844 -1.204 1 90.38 117 CYS A O 1
ATOM 914 N N . LEU A 1 118 ? 11.5 -29.203 0.975 1 85.12 118 LEU A N 1
ATOM 915 C CA . LEU A 1 118 ? 12.773 -28.5 0.881 1 85.12 118 LEU A CA 1
ATOM 916 C C . LEU A 1 118 ? 13.891 -29.453 0.469 1 85.12 118 LEU A C 1
ATOM 918 O O . LEU A 1 118 ? 14.023 -30.547 1.03 1 85.12 118 LEU A O 1
ATOM 922 N N . GLY A 1 119 ? 14.688 -29.203 -0.562 1 88.31 119 GLY A N 1
ATOM 923 C CA . GLY A 1 119 ? 15.734 -30.062 -1.065 1 88.31 119 GLY A CA 1
ATOM 924 C C . GLY A 1 119 ? 15.367 -30.75 -2.365 1 88.31 119 GLY A C 1
ATOM 925 O O . GLY A 1 119 ? 16.203 -31.422 -2.979 1 88.31 119 GLY A O 1
ATOM 926 N N . SER A 1 120 ? 14.125 -30.672 -2.676 1 92.31 120 SER A N 1
ATOM 927 C CA . SER A 1 120 ? 13.68 -31.25 -3.934 1 92.31 120 SER A CA 1
ATOM 928 C C . SER A 1 120 ? 13.734 -30.234 -5.07 1 92.31 120 SER A C 1
ATOM 930 O O . SER A 1 120 ? 14.289 -29.156 -4.91 1 92.31 120 SER A O 1
ATOM 932 N N . ASN A 1 121 ? 13.266 -30.781 -6.188 1 91.88 121 ASN A N 1
ATOM 933 C CA . ASN A 1 121 ? 13.219 -29.906 -7.352 1 91.88 121 ASN A CA 1
ATOM 934 C C . ASN A 1 121 ? 11.789 -29.438 -7.633 1 91.88 121 ASN A C 1
ATOM 936 O O . ASN A 1 121 ? 10.852 -29.859 -6.957 1 91.88 121 ASN A O 1
ATOM 940 N N . THR A 1 122 ? 11.586 -28.5 -8.531 1 88 122 THR A N 1
ATOM 941 C CA . THR A 1 122 ? 10.367 -27.75 -8.781 1 88 122 THR A CA 1
ATOM 942 C C . THR A 1 122 ? 9.188 -28.672 -9.047 1 88 122 THR A C 1
ATOM 944 O O . THR A 1 122 ? 8.055 -28.391 -8.664 1 88 122 THR A O 1
ATOM 947 N N . PRO A 1 123 ? 9.398 -29.875 -9.633 1 84.94 123 PRO A N 1
ATOM 948 C CA . PRO A 1 123 ? 8.227 -30.719 -9.844 1 84.94 123 PRO A CA 1
ATOM 949 C C . PRO A 1 123 ? 7.605 -31.219 -8.539 1 84.94 123 PRO A C 1
ATOM 951 O O . PRO A 1 123 ? 6.414 -31.531 -8.5 1 84.94 123 PRO A O 1
ATOM 954 N N . ASP A 1 124 ? 8.383 -31.219 -7.535 1 87.19 124 ASP A N 1
ATOM 955 C CA . ASP A 1 124 ? 7.91 -31.703 -6.242 1 87.19 124 ASP A CA 1
ATOM 956 C C . ASP A 1 124 ? 7.699 -30.531 -5.27 1 87.19 124 ASP A C 1
ATOM 958 O O . ASP A 1 124 ? 7.535 -30.75 -4.066 1 87.19 124 ASP A O 1
ATOM 962 N N . CYS A 1 125 ? 7.77 -29.438 -5.797 1 91.75 125 CYS A N 1
ATOM 963 C CA . CYS A 1 125 ? 7.688 -28.266 -4.945 1 91.75 125 CYS A CA 1
ATOM 964 C C . CYS A 1 125 ? 6.234 -27.891 -4.66 1 91.75 125 CYS A C 1
ATOM 966 O O . CYS A 1 125 ? 5.453 -27.672 -5.586 1 91.75 125 CYS A O 1
ATOM 968 N N . THR A 1 126 ? 5.82 -27.703 -3.404 1 88.75 126 THR A N 1
ATOM 969 C CA . THR A 1 126 ? 4.461 -27.391 -2.992 1 88.75 126 THR A CA 1
ATOM 970 C C . THR A 1 126 ? 4.086 -25.969 -3.432 1 88.75 126 THR A C 1
ATOM 972 O O . THR A 1 126 ? 2.91 -25.672 -3.648 1 88.75 126 THR A O 1
ATOM 975 N N . ILE A 1 127 ? 5.055 -25.078 -3.572 1 88.19 127 ILE A N 1
ATOM 976 C CA . ILE A 1 127 ? 4.809 -23.703 -3.975 1 88.19 127 ILE A CA 1
ATOM 977 C C . ILE A 1 127 ? 4.355 -23.656 -5.43 1 88.19 127 ILE A C 1
ATOM 979 O O . ILE A 1 127 ? 3.336 -23.031 -5.754 1 88.19 127 ILE A O 1
ATOM 983 N N . VAL A 1 128 ? 5.133 -24.344 -6.219 1 82.5 128 VAL A N 1
ATOM 984 C CA . VAL A 1 128 ? 4.863 -24.359 -7.652 1 82.5 128 VAL A CA 1
ATOM 985 C C . VAL A 1 128 ? 3.605 -25.172 -7.938 1 82.5 128 VAL A C 1
ATOM 987 O O . VAL A 1 128 ? 2.824 -24.828 -8.828 1 82.5 128 VAL A O 1
ATOM 990 N N . GLU A 1 129 ? 3.428 -26.266 -7.172 1 77.06 129 GLU A N 1
ATOM 991 C CA . GLU A 1 129 ? 2.227 -27.078 -7.301 1 77.06 129 GLU A CA 1
ATOM 992 C C . GLU A 1 129 ? 0.975 -26.281 -6.941 1 77.06 129 GLU A C 1
ATOM 994 O O . GLU A 1 129 ? -0.068 -26.438 -7.578 1 77.06 129 GLU A O 1
ATOM 999 N N . SER A 1 130 ? 1.149 -25.672 -5.844 1 64.38 130 SER A N 1
ATOM 1000 C CA . SER A 1 130 ? 0.031 -24.844 -5.398 1 64.38 130 SER A CA 1
ATOM 1001 C C . SER A 1 130 ? -0.346 -23.797 -6.449 1 64.38 130 SER A C 1
ATOM 1003 O O . SER A 1 130 ? -1.484 -23.328 -6.48 1 64.38 130 SER A O 1
ATOM 1005 N N . LEU A 1 131 ? 0.69 -23.375 -7.16 1 60.81 131 LEU A N 1
ATOM 1006 C CA . LEU A 1 131 ? 0.488 -22.453 -8.281 1 60.81 131 LEU A CA 1
ATOM 1007 C C . LEU A 1 131 ? -0.47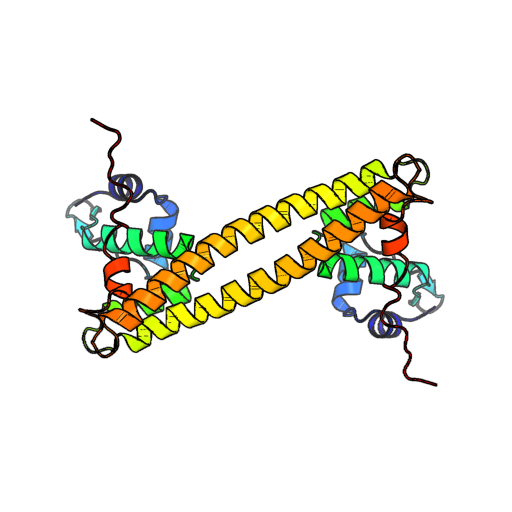5 -23.047 -9.305 1 60.81 131 LEU A C 1
ATOM 1009 O O . LEU A 1 131 ? -1.218 -22.312 -9.961 1 60.81 131 LEU A O 1
ATOM 1013 N N . PHE A 1 132 ? -0.432 -24.281 -9.398 1 58.69 132 PHE A N 1
ATOM 1014 C CA . PHE A 1 132 ? -1.22 -24.953 -10.43 1 58.69 132 PHE A CA 1
ATOM 1015 C C . PHE A 1 132 ? -2.523 -25.484 -9.852 1 58.69 132 PHE A C 1
ATOM 1017 O O . PHE A 1 132 ? -3.486 -25.719 -10.586 1 58.69 132 PHE A O 1
ATOM 1024 N N . GLU A 1 133 ? -2.6 -25.812 -8.5 1 55.16 133 GLU A N 1
ATOM 1025 C CA . GLU A 1 133 ? -3.826 -26.406 -7.973 1 55.16 133 GLU A CA 1
ATOM 1026 C C . GLU A 1 133 ? -4.684 -25.359 -7.262 1 55.16 133 GLU A C 1
ATOM 1028 O O . GLU A 1 133 ? -4.172 -24.562 -6.473 1 55.16 133 GLU A O 1
ATOM 1033 N N . PRO A 1 134 ? -5.836 -25 -7.785 1 48.47 134 PRO A N 1
ATOM 1034 C CA . PRO A 1 134 ? -6.75 -24.141 -7.031 1 48.47 134 PRO A CA 1
ATOM 1035 C C . PRO A 1 134 ? -6.789 -24.484 -5.543 1 48.47 134 PRO A C 1
ATOM 1037 O O . PRO A 1 134 ? -6.52 -25.625 -5.16 1 48.47 134 PRO A O 1
ATOM 1040 N N . ALA A 1 135 ? -6.473 -23.594 -4.637 1 42.5 135 ALA A N 1
ATOM 1041 C CA . ALA A 1 135 ? -6.73 -23.938 -3.24 1 42.5 135 ALA A CA 1
ATOM 1042 C C . ALA A 1 135 ? -7.93 -24.859 -3.111 1 42.5 135 ALA A C 1
ATOM 1044 O O . ALA A 1 135 ? -8.969 -24.641 -3.738 1 42.5 135 ALA A O 1
ATOM 1045 N N . ALA A 1 136 ? -7.809 -26.094 -2.738 1 39.5 136 ALA A N 1
ATOM 1046 C CA . ALA A 1 136 ? -8.891 -27.031 -2.432 1 39.5 136 ALA A CA 1
ATOM 1047 C C . ALA A 1 136 ? -10.039 -26.312 -1.727 1 39.5 136 ALA A C 1
ATOM 1049 O O . ALA A 1 136 ? -11.109 -26.906 -1.522 1 39.5 136 ALA A O 1
ATOM 1050 N N . GLY A 1 137 ? -9.789 -25.281 -0.989 1 36.91 137 GLY A N 1
ATOM 1051 C CA . GLY A 1 137 ? -10.945 -24.906 -0.192 1 36.91 137 GLY A CA 1
ATOM 1052 C C . GLY A 1 137 ? -12.133 -24.469 -1.03 1 36.91 137 GLY A C 1
ATOM 1053 O O . GLY A 1 137 ? -13.18 -24.109 -0.492 1 36.91 137 GLY A O 1
ATOM 1054 N N . VAL A 1 138 ? -12.055 -23.75 -2.074 1 34.84 138 VAL A N 1
ATOM 1055 C CA . VAL A 1 138 ? -13.375 -23.391 -2.576 1 34.84 138 VAL A CA 1
ATOM 1056 C C . VAL A 1 138 ? -14.039 -24.625 -3.207 1 34.84 138 VAL A C 1
ATOM 1058 O O . VAL A 1 138 ? -13.68 -25.016 -4.32 1 34.84 138 VAL A O 1
ATOM 1061 N N . ARG A 1 139 ? -14.141 -25.797 -2.547 1 32.41 139 ARG A N 1
ATOM 1062 C CA . ARG A 1 139 ? -15.242 -26.703 -2.83 1 32.41 139 ARG A CA 1
ATOM 1063 C C . ARG A 1 139 ? -16.547 -25.953 -3.02 1 32.41 139 ARG A C 1
ATOM 1065 O O . ARG A 1 139 ? -16.844 -25.016 -2.262 1 32.41 139 ARG A O 1
ATOM 1072 N N . SER A 1 140 ? -16.953 -25.766 -4.25 1 31.91 140 SER A N 1
ATOM 1073 C CA . SER A 1 140 ? -18.359 -25.5 -4.57 1 31.91 140 SER A CA 1
ATOM 1074 C C . SER A 1 140 ? -19.297 -26.25 -3.625 1 31.91 140 SER A C 1
ATOM 1076 O O . SER A 1 140 ? -19.516 -27.453 -3.785 1 31.91 140 SER A O 1
ATOM 1078 N N . GLY A 1 141 ? -19 -26.484 -2.383 1 29.81 141 GLY A N 1
ATOM 1079 C CA . GLY A 1 141 ? -20.094 -27.016 -1.584 1 29.81 141 GLY A CA 1
ATOM 1080 C C . GLY A 1 141 ? -21.391 -26.234 -1.758 1 29.81 141 GLY A C 1
ATOM 1081 O O . GLY A 1 141 ? -22.344 -26.406 -0.98 1 29.81 141 GLY A O 1
ATOM 1082 N N . CYS A 1 142 ? -21.516 -25.172 -2.455 1 27.09 142 CYS A N 1
ATOM 1083 C CA . CYS A 1 142 ? -22.891 -24.688 -2.396 1 27.09 142 CYS A CA 1
ATOM 1084 C C . CYS A 1 142 ? -23.844 -25.672 -3.053 1 27.09 142 CYS A C 1
ATOM 1086 O O . CYS A 1 142 ? -25.047 -25.672 -2.768 1 27.09 142 CYS A O 1
ATOM 1088 N N . CYS A 1 143 ? -23.594 -26.281 -4.301 1 25.42 143 CYS A N 1
ATOM 1089 C CA . CYS A 1 143 ? -24.828 -26.656 -4.996 1 25.42 143 CYS A CA 1
ATOM 1090 C C . CYS A 1 143 ? -25.406 -27.938 -4.422 1 25.42 143 CYS A C 1
ATOM 1092 O O . CYS A 1 143 ? -26.375 -28.469 -4.945 1 25.42 143 CYS A O 1
ATOM 1094 N N . SER A 1 144 ? -24.938 -28.547 -3.279 1 21.33 144 SER A N 1
ATOM 1095 C CA . SER A 1 144 ? -26 -29.484 -2.959 1 21.33 144 SER A CA 1
ATOM 1096 C C . SER A 1 144 ? -27.203 -28.766 -2.365 1 21.33 144 SER A C 1
ATOM 1098 O O . SER A 1 144 ? -27.062 -27.75 -1.688 1 21.33 144 SER A O 1
ATOM 1100 N N . MET B 1 1 ? -10.969 -26.859 -25.234 1 61.03 1 MET B N 1
ATOM 1101 C CA . MET B 1 1 ? -10.438 -25.672 -25.891 1 61.03 1 MET B CA 1
ATOM 1102 C C . MET B 1 1 ? -11.438 -24.531 -25.875 1 61.03 1 MET B C 1
ATOM 1104 O O . MET B 1 1 ? -12.633 -24.734 -26.109 1 61.03 1 MET B O 1
ATOM 1108 N N . SER B 1 2 ? -11.172 -23.594 -25.062 1 78.25 2 SER B N 1
ATOM 1109 C CA . SER B 1 2 ? -12.242 -22.609 -24.906 1 78.25 2 SER B CA 1
ATOM 1110 C C . SER B 1 2 ? -11.805 -21.234 -25.406 1 78.25 2 SER B C 1
ATOM 1112 O O . SER B 1 2 ? -10.609 -20.969 -25.531 1 78.25 2 SER B O 1
ATOM 1114 N N . GLY B 1 3 ? -12.727 -20.609 -26.047 1 85 3 GLY B N 1
ATOM 1115 C CA . GLY B 1 3 ? -12.508 -19.219 -26.406 1 85 3 GLY B CA 1
ATOM 1116 C C . GLY B 1 3 ? -12.164 -18.328 -25.219 1 85 3 GLY B C 1
ATOM 1117 O O . GLY B 1 3 ? -12.164 -18.797 -24.078 1 85 3 GLY B O 1
ATOM 1118 N N . ILE B 1 4 ? -11.742 -17.141 -25.578 1 86.56 4 ILE B N 1
ATOM 1119 C CA . ILE B 1 4 ? -11.289 -16.203 -24.547 1 86.56 4 ILE B CA 1
ATOM 1120 C C . ILE B 1 4 ? -12.422 -15.914 -23.578 1 86.56 4 ILE B C 1
ATOM 1122 O O . ILE B 1 4 ? -12.18 -15.688 -22.375 1 86.56 4 ILE B O 1
ATOM 1126 N N . GLY B 1 5 ? -13.633 -15.891 -24.062 1 89.56 5 GLY B N 1
ATOM 1127 C CA . GLY B 1 5 ? -14.773 -15.688 -23.188 1 89.56 5 GLY B CA 1
ATOM 1128 C C . GLY B 1 5 ? -14.953 -16.797 -22.172 1 89.56 5 GLY B C 1
ATOM 1129 O O . GLY B 1 5 ? -15.195 -16.531 -20.984 1 89.56 5 GLY B O 1
ATOM 1130 N N . ALA B 1 6 ? -14.828 -18 -22.641 1 88.31 6 ALA B N 1
ATOM 1131 C CA . ALA B 1 6 ? -14.93 -19.156 -21.75 1 88.31 6 ALA B CA 1
ATOM 1132 C C . ALA B 1 6 ? -13.797 -19.156 -20.734 1 88.31 6 ALA B C 1
ATOM 1134 O O . ALA B 1 6 ? -14.016 -19.469 -19.562 1 88.31 6 ALA B O 1
ATOM 1135 N N . LEU B 1 7 ? -12.656 -18.828 -21.219 1 88.94 7 LEU B N 1
ATOM 1136 C CA . LEU B 1 7 ? -11.5 -18.734 -20.328 1 88.94 7 LEU B CA 1
ATOM 1137 C C . LEU B 1 7 ? -11.711 -17.672 -19.266 1 88.94 7 LEU B C 1
ATOM 1139 O O . LEU B 1 7 ? -11.414 -17.906 -18.094 1 88.94 7 LEU B O 1
ATOM 1143 N N . SER B 1 8 ? -12.273 -16.562 -19.656 1 92.56 8 SER B N 1
ATOM 1144 C CA . SER B 1 8 ? -12.562 -15.477 -18.719 1 92.56 8 SER B CA 1
ATOM 1145 C C . SER B 1 8 ? -13.547 -15.914 -17.641 1 92.56 8 SER B C 1
ATOM 1147 O O . SER B 1 8 ? -13.32 -15.695 -16.453 1 92.56 8 SER B O 1
ATOM 1149 N N . LYS B 1 9 ? -14.516 -16.578 -18.016 1 90.5 9 LYS B N 1
ATOM 1150 C CA . LYS B 1 9 ? -15.562 -17.031 -17.109 1 90.5 9 LYS B CA 1
ATOM 1151 C C . LYS B 1 9 ? -15.031 -18.094 -16.141 1 90.5 9 LYS B C 1
ATOM 1153 O O . LYS B 1 9 ? -15.32 -18.047 -14.945 1 90.5 9 LYS B O 1
ATOM 1158 N N . SER B 1 10 ? -14.258 -18.938 -16.625 1 87.56 10 SER B N 1
ATOM 1159 C CA . SER B 1 10 ? -13.773 -20.047 -15.82 1 87.56 10 SER B CA 1
ATOM 1160 C C . SER B 1 10 ? -12.703 -19.594 -14.836 1 87.56 10 SER B C 1
ATOM 1162 O O . SER B 1 10 ? -12.516 -20.203 -13.789 1 87.56 10 SER B O 1
ATOM 1164 N N . THR B 1 11 ? -11.984 -18.578 -15.117 1 86.81 11 THR B N 1
ATOM 1165 C CA . THR B 1 11 ? -10.875 -18.141 -14.273 1 86.81 11 THR B CA 1
ATOM 1166 C C . THR B 1 11 ? -11.266 -16.906 -13.469 1 86.81 11 THR B C 1
ATOM 1168 O O . THR B 1 11 ? -10.609 -16.562 -12.484 1 86.81 11 THR B O 1
ATOM 1171 N N . GLY B 1 12 ? -12.297 -16.203 -14.008 1 88.25 12 GLY B N 1
ATOM 1172 C CA . GLY B 1 12 ? -12.688 -14.953 -13.359 1 88.25 12 GLY B CA 1
ATOM 1173 C C . GLY B 1 12 ? -11.82 -13.781 -13.758 1 88.25 12 GLY B C 1
ATOM 1174 O O . GLY B 1 12 ? -11.867 -12.719 -13.133 1 88.25 12 GLY B O 1
ATOM 1175 N N . CYS B 1 13 ? -11.062 -13.961 -14.805 1 90.81 13 CYS B N 1
ATOM 1176 C CA . CYS B 1 13 ? -10.195 -12.891 -15.289 1 90.81 13 CYS B CA 1
ATOM 1177 C C . CYS B 1 13 ? -10.844 -12.148 -16.453 1 90.81 13 CYS B C 1
ATOM 1179 O O . CYS B 1 13 ? -11.383 -12.773 -17.375 1 90.81 13 CYS B O 1
ATOM 1181 N N . HIS B 1 14 ? -10.703 -10.914 -16.391 1 92.44 14 HIS B N 1
ATOM 1182 C CA . HIS B 1 14 ? -11.258 -10.117 -17.469 1 92.44 14 HIS B CA 1
ATOM 1183 C C . HIS B 1 14 ? -10.531 -10.383 -18.781 1 92.44 14 HIS B C 1
ATOM 1185 O O . HIS B 1 14 ? -9.32 -10.625 -18.781 1 92.44 14 HIS B O 1
ATOM 1191 N N . ILE B 1 15 ? -11.297 -10.289 -19.828 1 92.31 15 ILE B N 1
ATOM 1192 C CA . ILE B 1 15 ? -10.781 -10.586 -21.172 1 92.31 15 ILE B CA 1
ATOM 1193 C C . ILE B 1 15 ? -9.586 -9.688 -21.469 1 92.31 15 ILE B C 1
ATOM 1195 O O . ILE B 1 15 ? -8.562 -10.156 -21.984 1 92.31 15 ILE B O 1
ATOM 1199 N N . GLU B 1 16 ? -9.68 -8.414 -21.125 1 93.94 16 GLU B N 1
ATOM 1200 C CA . GLU B 1 16 ? -8.594 -7.48 -21.391 1 93.94 16 GLU B CA 1
ATOM 1201 C C . GLU B 1 16 ? -7.332 -7.852 -20.625 1 93.94 16 GLU B C 1
ATOM 1203 O O . GLU B 1 16 ? -6.219 -7.676 -21.109 1 93.94 16 GLU B O 1
ATOM 1208 N N . THR B 1 17 ? -7.523 -8.391 -19.469 1 93.31 17 THR B N 1
ATOM 1209 C CA . THR B 1 17 ? -6.402 -8.828 -18.641 1 93.31 17 THR B CA 1
ATOM 1210 C C . THR B 1 17 ? -5.707 -10.031 -19.266 1 93.31 17 THR B C 1
ATOM 1212 O O . THR B 1 17 ? -4.477 -10.109 -19.281 1 93.31 17 THR B O 1
ATOM 1215 N N . ILE B 1 18 ? -6.559 -10.906 -19.781 1 92 18 ILE B N 1
ATOM 1216 C CA . ILE B 1 18 ? -6.016 -12.078 -20.469 1 92 18 ILE B CA 1
ATOM 1217 C C . ILE B 1 18 ? -5.176 -11.641 -21.656 1 92 18 ILE B C 1
ATOM 1219 O O . ILE B 1 18 ? -4.055 -12.117 -21.844 1 92 18 ILE B O 1
ATOM 1223 N N . ARG B 1 19 ? -5.691 -10.711 -22.438 1 89.94 19 ARG B N 1
ATOM 1224 C CA . ARG B 1 19 ? -4.98 -10.203 -23.609 1 89.94 19 ARG B CA 1
ATOM 1225 C C . ARG B 1 19 ? -3.689 -9.5 -23.203 1 89.94 19 ARG B C 1
ATOM 1227 O O . ARG B 1 19 ? -2.666 -9.633 -23.875 1 89.94 19 ARG B O 1
ATOM 1234 N N . TYR B 1 20 ? -3.758 -8.836 -22.125 1 93.81 20 TYR B N 1
ATOM 1235 C CA . TYR B 1 20 ? -2.576 -8.156 -21.609 1 93.81 20 TYR B CA 1
ATOM 1236 C C . TYR B 1 20 ? -1.482 -9.148 -21.25 1 93.81 20 TYR B C 1
ATOM 1238 O O . TYR B 1 20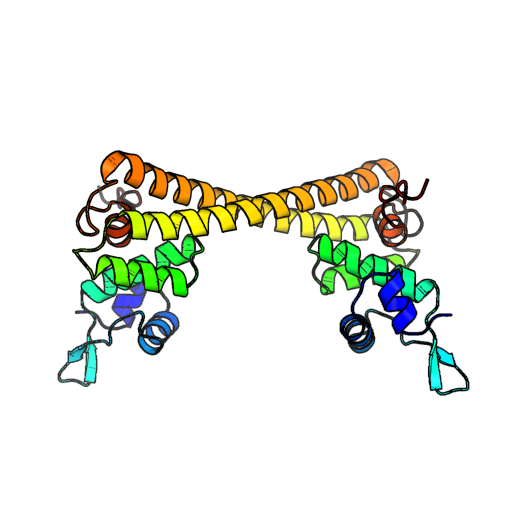 ? -0.318 -8.961 -21.609 1 93.81 20 TYR B O 1
ATOM 1246 N N . TYR B 1 21 ? -1.887 -10.219 -20.562 1 93 21 TYR B N 1
ATOM 1247 C CA . TYR B 1 21 ? -0.918 -11.219 -20.141 1 93 21 TYR B CA 1
ATOM 1248 C C . TYR B 1 21 ? -0.3 -11.93 -21.328 1 93 21 TYR B C 1
ATOM 1250 O O . TYR B 1 21 ? 0.867 -12.328 -21.297 1 93 21 TYR B O 1
ATOM 1258 N N . GLU B 1 22 ? -1.068 -12.109 -22.359 1 90.38 22 GLU B N 1
ATOM 1259 C CA . GLU B 1 22 ? -0.537 -12.664 -23.594 1 90.38 22 GLU B CA 1
ATOM 1260 C C . GLU B 1 22 ? 0.47 -11.711 -24.234 1 90.38 22 GLU B C 1
ATOM 1262 O O . GLU B 1 22 ? 1.544 -12.141 -24.672 1 90.38 22 GLU B O 1
ATOM 1267 N N . LYS B 1 23 ? 0.138 -10.461 -24.203 1 92.06 23 LYS B N 1
ATOM 1268 C CA . LYS B 1 23 ? 0.96 -9.43 -24.828 1 92.06 23 LYS B CA 1
ATOM 1269 C C . LYS B 1 23 ? 2.33 -9.344 -24.172 1 92.06 23 LYS B C 1
ATOM 1271 O O . LYS B 1 23 ? 3.348 -9.188 -24.844 1 92.06 23 LYS B O 1
ATOM 1276 N N . ILE B 1 24 ? 2.383 -9.477 -22.875 1 91.75 24 ILE B N 1
ATOM 1277 C CA . ILE B 1 24 ? 3.643 -9.289 -22.156 1 91.75 24 ILE B CA 1
ATOM 1278 C C . ILE B 1 24 ? 4.359 -10.633 -22.016 1 91.75 24 ILE B C 1
ATOM 1280 O O . ILE B 1 24 ? 5.398 -10.719 -21.359 1 91.75 24 ILE B O 1
ATOM 1284 N N . GLY B 1 25 ? 3.746 -11.734 -22.5 1 88.81 25 GLY B N 1
ATOM 1285 C CA . GLY B 1 25 ? 4.402 -13.031 -22.562 1 88.81 25 GLY B CA 1
ATOM 1286 C C . GLY B 1 25 ? 4.215 -13.867 -21.312 1 88.81 25 GLY B C 1
ATOM 1287 O O . GLY B 1 25 ? 4.891 -14.875 -21.125 1 88.81 25 GLY B O 1
ATOM 1288 N N . LEU B 1 26 ? 3.381 -13.508 -20.438 1 90.69 26 LEU B N 1
ATOM 1289 C CA . LEU B 1 26 ? 3.102 -14.266 -19.234 1 90.69 26 LEU B CA 1
ATOM 1290 C C . LEU B 1 26 ? 2.215 -15.469 -19.531 1 90.69 26 LEU B C 1
ATOM 1292 O O . LEU B 1 26 ? 2.311 -16.5 -18.859 1 90.69 26 LEU B O 1
ATOM 1296 N N . LEU B 1 27 ? 1.325 -15.266 -20.422 1 89.06 27 LEU B N 1
ATOM 1297 C CA . LEU B 1 27 ? 0.487 -16.328 -20.969 1 89.06 27 LEU B CA 1
ATOM 1298 C C . LEU B 1 27 ? 0.908 -16.688 -22.391 1 89.06 27 LEU B C 1
ATOM 1300 O O . LEU B 1 27 ? 1.101 -15.805 -23.219 1 89.06 27 LEU B O 1
ATOM 1304 N N . PRO B 1 28 ? 1.169 -17.938 -22.562 1 84.81 28 PRO B N 1
ATOM 1305 C CA . PRO B 1 28 ? 1.51 -18.297 -23.953 1 84.81 28 PRO B CA 1
ATOM 1306 C C . PRO B 1 28 ? 0.412 -17.938 -24.938 1 84.81 28 PRO B C 1
ATOM 1308 O O . PRO B 1 28 ? -0.765 -17.875 -24.578 1 84.81 28 PRO B O 1
ATOM 1311 N N . PRO B 1 29 ? 0.87 -17.625 -26.109 1 81.44 29 PRO B N 1
ATOM 1312 C CA . PRO B 1 29 ? -0.138 -17.281 -27.109 1 81.44 29 PRO B CA 1
ATOM 1313 C C . PRO B 1 29 ? -1.15 -18.406 -27.344 1 81.44 29 PRO B C 1
ATOM 1315 O O . PRO B 1 29 ? -0.805 -19.578 -27.25 1 81.44 29 PRO B O 1
ATOM 1318 N N . ALA B 1 30 ? -2.352 -17.953 -27.516 1 77.56 30 ALA B N 1
ATOM 1319 C CA . ALA B 1 30 ? -3.412 -18.906 -27.828 1 77.56 30 ALA B CA 1
ATOM 1320 C C . ALA B 1 30 ? -3.104 -19.656 -29.125 1 77.56 30 ALA B C 1
ATOM 1322 O O . ALA B 1 30 ? -2.367 -19.172 -29.984 1 77.56 30 ALA B O 1
ATOM 1323 N N . LEU B 1 31 ? -3.531 -20.922 -29.047 1 76.62 31 LEU B N 1
ATOM 1324 C CA . LEU B 1 31 ? -3.436 -21.672 -30.281 1 76.62 31 LEU B CA 1
ATOM 1325 C C . LEU B 1 31 ? -4.453 -21.172 -31.312 1 76.62 31 LEU B C 1
ATOM 1327 O O . LEU B 1 31 ? -5.473 -20.594 -30.938 1 76.62 31 LEU B O 1
ATOM 1331 N N . ARG B 1 32 ? -3.975 -21.047 -32.5 1 71.12 32 ARG B N 1
ATOM 1332 C CA . ARG B 1 32 ? -4.898 -20.625 -33.562 1 71.12 32 ARG B CA 1
ATOM 1333 C C . ARG B 1 32 ? -5.602 -21.828 -34.188 1 71.12 32 ARG B C 1
ATOM 1335 O O . ARG B 1 32 ? -4.973 -22.859 -34.438 1 71.12 32 ARG B O 1
ATOM 1342 N N . SER B 1 33 ? -6.965 -21.812 -33.969 1 65.12 33 SER B N 1
ATOM 1343 C CA . SER B 1 33 ? -7.688 -22.812 -34.75 1 65.12 33 SER B CA 1
ATOM 1344 C C . SER B 1 33 ? -7.785 -22.406 -36.219 1 65.12 33 SER B C 1
ATOM 1346 O O . SER B 1 33 ? -7.445 -21.281 -36.562 1 65.12 33 SER B O 1
ATOM 1348 N N . THR B 1 34 ? -8.133 -23.438 -37 1 64.19 34 THR B N 1
ATOM 1349 C CA . THR B 1 34 ? -8.328 -23.203 -38.438 1 64.19 34 THR B CA 1
ATOM 1350 C C . THR B 1 34 ? -9.148 -21.938 -38.656 1 64.19 34 THR B C 1
ATOM 1352 O O . THR B 1 34 ? -8.977 -21.266 -39.688 1 64.19 34 THR B O 1
ATOM 1355 N N . GLY B 1 35 ? -10.094 -21.578 -37.906 1 57.19 35 GLY B N 1
ATOM 1356 C CA . GLY B 1 35 ? -11.047 -20.5 -38.125 1 57.19 35 GLY B CA 1
ATOM 1357 C C . GLY B 1 35 ? -10.641 -19.188 -37.469 1 57.19 35 GLY B C 1
ATOM 1358 O O . GLY B 1 35 ? -11.453 -18.266 -37.375 1 57.19 35 GLY B O 1
ATOM 1359 N N . ARG B 1 36 ? -9.445 -18.938 -37.156 1 63.5 36 ARG B N 1
ATOM 1360 C CA . ARG B 1 36 ? -8.93 -17.656 -36.719 1 63.5 36 ARG B CA 1
ATOM 1361 C C . ARG B 1 36 ? -9.242 -17.406 -35.25 1 63.5 36 ARG B C 1
ATOM 1363 O O . ARG B 1 36 ? -9.078 -16.297 -34.75 1 63.5 36 ARG B O 1
ATOM 1370 N N . HIS B 1 37 ? -9.906 -18.391 -34.719 1 71.94 37 HIS B N 1
ATOM 1371 C CA . HIS B 1 37 ? -10.273 -18.109 -33.344 1 71.94 37 HIS B CA 1
ATOM 1372 C C . HIS B 1 37 ? -9.211 -18.625 -32.375 1 71.94 37 HIS B C 1
ATOM 1374 O O . HIS B 1 37 ? -8.586 -19.656 -32.625 1 71.94 37 HIS B O 1
ATOM 1380 N N . ARG B 1 38 ? -8.914 -17.812 -31.344 1 73.69 38 ARG B N 1
ATOM 1381 C CA . ARG B 1 38 ? -7.969 -18.203 -30.297 1 73.69 38 ARG B CA 1
ATOM 1382 C C . ARG B 1 38 ? -8.523 -19.359 -29.469 1 73.69 38 ARG B C 1
ATOM 1384 O O . ARG B 1 38 ? -9.711 -19.359 -29.125 1 73.69 38 ARG B O 1
ATOM 1391 N N . ILE B 1 39 ? -7.75 -20.438 -29.453 1 82 39 ILE B N 1
ATOM 1392 C CA . ILE B 1 39 ? -8.109 -21.578 -28.625 1 82 39 ILE B CA 1
ATOM 1393 C C . ILE B 1 39 ? -7.141 -21.672 -27.453 1 82 39 ILE B C 1
ATOM 1395 O O . ILE B 1 39 ? -5.922 -21.625 -27.625 1 82 39 ILE B O 1
ATOM 1399 N N . TYR B 1 40 ? -7.801 -21.719 -26.25 1 86.75 40 TYR B N 1
ATOM 1400 C CA . TYR B 1 40 ? -7.02 -21.844 -25.031 1 86.75 40 TYR B CA 1
ATOM 1401 C C . TYR B 1 40 ? -7.137 -23.25 -24.438 1 86.75 40 TYR B C 1
ATOM 1403 O O . TYR B 1 40 ? -8.234 -23.812 -24.391 1 86.75 40 TYR B O 1
ATOM 1411 N N . THR B 1 41 ? -5.992 -23.766 -24.062 1 85.81 41 THR B N 1
ATOM 1412 C CA . THR B 1 41 ? -5.922 -25.094 -23.484 1 85.81 41 THR B CA 1
ATOM 1413 C C . THR B 1 41 ? -5.98 -25.031 -21.969 1 85.81 41 THR B C 1
ATOM 1415 O O . THR B 1 41 ? -6.074 -23.953 -21.391 1 85.81 41 THR B O 1
ATOM 1418 N N . GLU B 1 42 ? -6 -26.203 -21.344 1 85 42 GLU B N 1
ATOM 1419 C CA . GLU B 1 42 ? -5.984 -26.312 -19.891 1 85 42 GLU B CA 1
ATOM 1420 C C . GLU B 1 42 ? -4.707 -25.703 -19.312 1 85 42 GLU B C 1
ATOM 1422 O O . GLU B 1 42 ? -4.719 -25.172 -18.203 1 85 42 GLU B O 1
ATOM 1427 N N . LYS B 1 43 ? -3.689 -25.75 -20.078 1 83 43 LYS B N 1
ATOM 1428 C CA . LYS B 1 43 ? -2.438 -25.141 -19.641 1 83 43 LYS B CA 1
ATOM 1429 C C . LYS B 1 43 ? -2.58 -23.625 -19.5 1 83 43 LYS B C 1
ATOM 1431 O O . LYS B 1 43 ? -2.045 -23.031 -18.562 1 83 43 LYS B O 1
ATOM 1436 N N . HIS B 1 44 ? -3.354 -23.062 -20.406 1 87.38 44 HIS B N 1
ATOM 1437 C CA . HIS B 1 44 ? -3.617 -21.625 -20.344 1 87.38 44 HIS B CA 1
ATOM 1438 C C . HIS B 1 44 ? -4.449 -21.281 -19.109 1 87.38 44 HIS B C 1
ATOM 1440 O O . HIS B 1 44 ? -4.16 -20.312 -18.406 1 87.38 44 HIS B O 1
ATOM 1446 N N . ARG B 1 45 ? -5.398 -22.094 -18.906 1 87.12 45 ARG B N 1
ATOM 1447 C CA . ARG B 1 45 ? -6.277 -21.875 -17.766 1 87.12 45 ARG B CA 1
ATOM 1448 C C . ARG B 1 45 ? -5.5 -21.953 -16.453 1 87.12 45 ARG B C 1
ATOM 1450 O O . ARG B 1 45 ? -5.621 -21.062 -15.602 1 87.12 45 ARG B O 1
ATOM 1457 N N . SER B 1 46 ? -4.75 -23 -16.344 1 85.12 46 SER B N 1
ATOM 1458 C CA . SER B 1 46 ? -3.979 -23.203 -15.125 1 85.12 46 SER B CA 1
ATOM 1459 C C . SER B 1 46 ? -3.01 -22.047 -14.891 1 85.12 46 SER B C 1
ATOM 1461 O O . SER B 1 46 ? -2.865 -21.578 -13.758 1 85.12 46 SER B O 1
ATOM 1463 N N . ARG B 1 47 ? -2.408 -21.656 -15.953 1 87.56 47 ARG B N 1
ATOM 1464 C CA . ARG B 1 47 ? -1.472 -20.531 -15.852 1 87.56 47 ARG B CA 1
ATOM 1465 C C . ARG B 1 47 ? -2.188 -1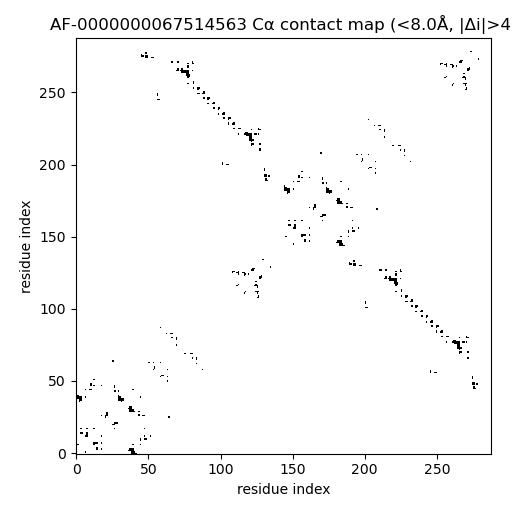9.266 -15.414 1 87.56 47 ARG B C 1
ATOM 1467 O O . ARG B 1 47 ? -1.694 -18.531 -14.555 1 87.56 47 ARG B O 1
ATOM 1474 N N . LEU B 1 48 ? -3.301 -19.016 -15.953 1 89.19 48 LEU B N 1
ATOM 1475 C CA . LEU B 1 48 ? -4.082 -17.828 -15.633 1 89.19 48 LEU B CA 1
ATOM 1476 C C . LEU B 1 48 ? -4.551 -17.859 -14.18 1 89.19 48 LEU B C 1
ATOM 1478 O O . LEU B 1 48 ? -4.523 -16.828 -13.492 1 89.19 48 LEU B O 1
ATOM 1482 N N . VAL B 1 49 ? -5.004 -18.953 -13.758 1 86.25 49 VAL B N 1
ATOM 1483 C CA . VAL B 1 49 ? -5.434 -19.109 -12.375 1 86.25 49 VAL B CA 1
ATOM 1484 C C . VAL B 1 49 ? -4.262 -18.844 -11.43 1 86.25 49 VAL B C 1
ATOM 1486 O O . VAL B 1 49 ? -4.418 -18.172 -10.414 1 86.25 49 VAL B O 1
ATOM 1489 N N . PHE B 1 50 ? -3.141 -19.312 -11.867 1 86.88 50 PHE B N 1
ATOM 1490 C CA . PHE B 1 50 ? -1.93 -19.109 -11.086 1 86.88 50 PHE B CA 1
ATOM 1491 C C . PHE B 1 50 ? -1.599 -17.625 -10.992 1 86.88 50 PHE B C 1
ATOM 1493 O O . PHE B 1 50 ? -1.341 -17.109 -9.906 1 86.88 50 PHE B O 1
ATOM 1500 N N . ILE B 1 51 ? -1.607 -16.953 -12.07 1 90.12 51 ILE B N 1
ATOM 1501 C CA . ILE B 1 51 ? -1.299 -15.539 -12.125 1 90.12 51 ILE B CA 1
ATOM 1502 C C . ILE B 1 51 ? -2.287 -14.766 -11.25 1 90.12 51 ILE B C 1
ATOM 1504 O O . ILE B 1 51 ? -1.884 -13.938 -10.43 1 90.12 51 ILE B O 1
ATOM 1508 N N . ARG B 1 52 ? -3.541 -15.039 -11.375 1 88.75 52 ARG B N 1
ATOM 1509 C CA . ARG B 1 52 ? -4.582 -14.344 -10.625 1 88.75 52 ARG B CA 1
ATOM 1510 C C . ARG B 1 52 ? -4.414 -14.555 -9.125 1 88.75 52 ARG B C 1
ATOM 1512 O O . ARG B 1 52 ? -4.473 -13.602 -8.344 1 88.75 52 ARG B O 1
ATOM 1519 N N . GLN B 1 53 ? -4.211 -15.773 -8.711 1 85.25 53 GLN B N 1
ATOM 1520 C CA . GLN B 1 53 ? -4.074 -16.109 -7.297 1 85.25 53 GLN B CA 1
ATOM 1521 C C . GLN B 1 53 ? -2.859 -15.414 -6.684 1 85.25 53 GLN B C 1
ATOM 1523 O O . GLN B 1 53 ? -2.934 -14.883 -5.574 1 85.25 53 GLN B O 1
ATOM 1528 N N . ASN B 1 54 ? -1.777 -15.438 -7.449 1 88.62 54 ASN B N 1
ATOM 1529 C CA . ASN B 1 54 ? -0.57 -14.828 -6.902 1 88.62 54 ASN B CA 1
ATOM 1530 C C . ASN B 1 54 ? -0.67 -13.305 -6.887 1 88.62 54 ASN B C 1
ATOM 1532 O O . ASN B 1 54 ? -0.166 -12.656 -5.969 1 88.62 54 ASN B O 1
ATOM 1536 N N . ARG B 1 55 ? -1.438 -12.797 -7.836 1 89.81 55 ARG B N 1
ATOM 1537 C CA . ARG B 1 55 ? -1.725 -11.359 -7.805 1 89.81 55 ARG B CA 1
ATOM 1538 C C . ARG B 1 55 ? -2.559 -11 -6.582 1 89.81 55 ARG B C 1
ATOM 1540 O O . ARG B 1 55 ? -2.324 -9.969 -5.945 1 89.81 55 ARG B O 1
ATOM 1547 N N . GLU B 1 56 ? -3.436 -11.859 -6.293 1 86.44 56 GLU B N 1
ATOM 1548 C CA . GLU B 1 56 ? -4.27 -11.641 -5.113 1 86.44 56 GLU B CA 1
ATOM 1549 C C . GLU B 1 56 ? -3.436 -11.672 -3.836 1 86.44 56 GLU B C 1
ATOM 1551 O O . GLU B 1 56 ? -3.754 -10.984 -2.861 1 86.44 56 GLU B O 1
ATOM 1556 N N . LEU B 1 57 ? -2.334 -12.406 -3.98 1 86.81 57 LEU B N 1
ATOM 1557 C CA . LEU B 1 57 ? -1.443 -12.5 -2.83 1 86.81 57 LEU B CA 1
ATOM 1558 C C . LEU B 1 57 ? -0.448 -11.344 -2.816 1 86.81 57 LEU B C 1
ATOM 1560 O O . LEU B 1 57 ? 0.422 -11.281 -1.946 1 86.81 57 LEU B O 1
ATOM 1564 N N . GLY B 1 58 ? -0.469 -10.562 -3.869 1 89.19 58 GLY B N 1
ATOM 1565 C CA . GLY B 1 58 ? 0.31 -9.336 -3.859 1 89.19 58 GLY B CA 1
ATOM 1566 C C . GLY B 1 58 ? 1.629 -9.461 -4.598 1 89.19 58 GLY B C 1
ATOM 1567 O O . GLY B 1 58 ? 2.467 -8.555 -4.539 1 89.19 58 GLY B O 1
ATOM 1568 N N . PHE B 1 59 ? 1.812 -10.508 -5.301 1 91.62 59 PHE B N 1
ATOM 1569 C CA . PHE B 1 59 ? 3.049 -10.641 -6.062 1 91.62 59 PHE B CA 1
ATOM 1570 C C . PHE B 1 59 ? 3.076 -9.656 -7.227 1 91.62 59 PHE B C 1
ATOM 1572 O O . PHE B 1 59 ? 2.084 -9.508 -7.941 1 91.62 59 PHE B O 1
ATOM 1579 N N . PRO B 1 60 ? 4.234 -9.102 -7.355 1 92.88 60 PRO B N 1
ATOM 1580 C CA . PRO B 1 60 ? 4.398 -8.367 -8.609 1 92.88 60 PRO B CA 1
ATOM 1581 C C . PRO B 1 60 ? 4.527 -9.289 -9.82 1 92.88 60 PRO B C 1
ATOM 1583 O O . PRO B 1 60 ? 4.902 -10.461 -9.68 1 92.88 60 PRO B O 1
ATOM 1586 N N . LEU B 1 61 ? 4.211 -8.758 -10.969 1 92.81 61 LEU B N 1
ATOM 1587 C C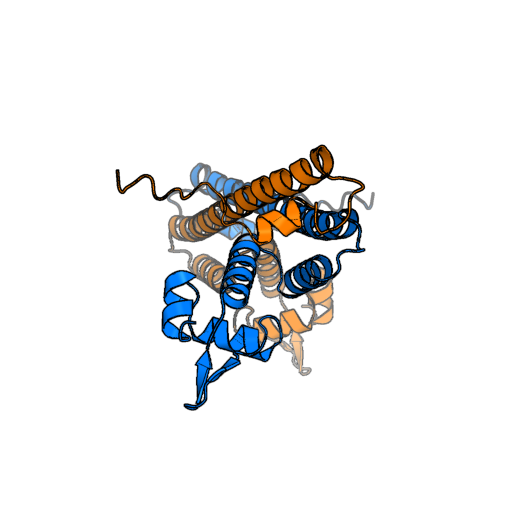A . LEU B 1 61 ? 4.227 -9.547 -12.195 1 92.81 61 LEU B CA 1
ATOM 1588 C C . LEU B 1 61 ? 5.609 -10.141 -12.438 1 92.81 61 LEU B C 1
ATOM 1590 O O . LEU B 1 61 ? 5.73 -11.266 -12.938 1 92.81 61 LEU B O 1
ATOM 1594 N N . GLU B 1 62 ? 6.609 -9.398 -12 1 92.94 62 GLU B N 1
ATOM 1595 C CA . GLU B 1 62 ? 7.977 -9.875 -12.188 1 92.94 62 GLU B CA 1
ATOM 1596 C C . GLU B 1 62 ? 8.242 -11.133 -11.367 1 92.94 62 GLU B C 1
ATOM 1598 O O . GLU B 1 62 ? 8.859 -12.078 -11.859 1 92.94 62 GLU B O 1
ATOM 1603 N N . ASP B 1 63 ? 7.762 -11.156 -10.195 1 91.88 63 ASP B N 1
ATOM 1604 C CA . ASP B 1 63 ? 7.922 -12.32 -9.336 1 91.88 63 ASP B CA 1
ATOM 1605 C C . ASP B 1 63 ? 7.105 -13.5 -9.852 1 91.88 63 ASP B C 1
ATOM 1607 O O . ASP B 1 63 ? 7.559 -14.648 -9.805 1 91.88 63 ASP B O 1
ATOM 1611 N N . ILE B 1 64 ? 5.941 -13.188 -10.352 1 91.5 64 ILE B N 1
ATOM 1612 C CA . ILE B 1 64 ? 5.105 -14.242 -10.922 1 91.5 64 ILE B CA 1
ATOM 1613 C C . ILE B 1 64 ? 5.809 -14.852 -12.133 1 91.5 64 ILE B C 1
ATOM 1615 O O . ILE B 1 64 ? 5.82 -16.078 -12.297 1 91.5 64 ILE B O 1
ATOM 1619 N N . ARG B 1 65 ? 6.387 -14.023 -12.914 1 91.81 65 ARG B N 1
ATOM 1620 C CA . ARG B 1 65 ? 7.156 -14.5 -14.062 1 91.81 65 ARG B CA 1
ATOM 1621 C C . ARG B 1 65 ? 8.289 -15.422 -13.617 1 91.81 65 ARG B C 1
ATOM 1623 O O . ARG B 1 65 ? 8.516 -16.469 -14.227 1 91.81 65 ARG B O 1
ATOM 1630 N N . GLU B 1 66 ? 8.914 -15.023 -12.633 1 92.31 66 GLU B N 1
ATOM 1631 C CA . GLU B 1 66 ? 10.008 -15.828 -12.102 1 92.31 66 GLU B CA 1
ATOM 1632 C C . GLU B 1 66 ? 9.516 -17.188 -11.609 1 92.31 66 GLU B C 1
ATOM 1634 O O . GLU B 1 66 ? 10.125 -18.219 -11.898 1 92.31 66 GLU B O 1
ATOM 1639 N N . LEU B 1 67 ? 8.406 -17.203 -10.93 1 90.81 67 LEU B N 1
ATOM 1640 C CA . LEU B 1 67 ? 7.848 -18.453 -10.422 1 90.81 67 LEU B CA 1
ATOM 1641 C C . LEU B 1 67 ? 7.43 -19.359 -11.57 1 90.81 67 LEU B C 1
ATOM 1643 O O . LEU B 1 67 ? 7.641 -20.578 -11.508 1 90.81 67 LEU B O 1
ATOM 1647 N N . ILE B 1 68 ? 6.871 -18.812 -12.617 1 87.88 68 ILE B N 1
ATOM 1648 C CA . ILE B 1 68 ? 6.469 -19.578 -13.789 1 87.88 68 ILE B CA 1
ATOM 1649 C C . ILE B 1 68 ? 7.703 -20.172 -14.469 1 87.88 68 ILE B C 1
ATOM 1651 O O . ILE B 1 68 ? 7.699 -21.344 -14.867 1 87.88 68 ILE B O 1
ATOM 1655 N N . ALA B 1 69 ? 8.734 -19.359 -14.547 1 89.38 69 ALA B N 1
ATOM 1656 C CA . ALA B 1 69 ? 9.977 -19.828 -15.156 1 89.38 69 ALA B CA 1
ATOM 1657 C C . ALA B 1 69 ? 10.602 -20.953 -14.344 1 89.38 69 ALA B C 1
ATOM 1659 O O . ALA B 1 69 ? 11.102 -21.938 -14.906 1 89.38 69 ALA B O 1
ATOM 1660 N N . LEU B 1 70 ? 10.547 -20.797 -13.102 1 89 70 LEU B N 1
ATOM 1661 C CA . LEU B 1 70 ? 11.062 -21.844 -12.227 1 89 70 LEU B CA 1
ATOM 1662 C C . LEU B 1 70 ? 10.258 -23.125 -12.367 1 89 70 LEU B C 1
ATOM 1664 O O . LEU B 1 70 ? 10.828 -24.219 -12.438 1 89 70 LEU B O 1
ATOM 1668 N N . ALA B 1 71 ? 8.969 -23.031 -12.484 1 84.38 71 ALA B N 1
ATOM 1669 C CA . ALA B 1 71 ? 8.078 -24.172 -12.625 1 84.38 71 ALA B CA 1
ATOM 1670 C C . ALA B 1 71 ? 8.32 -24.906 -13.945 1 84.38 71 ALA B C 1
ATOM 1672 O O . ALA B 1 71 ? 8.102 -26.109 -14.039 1 84.38 71 ALA B O 1
ATOM 1673 N N . ALA B 1 72 ? 8.789 -24.156 -14.891 1 84.06 72 ALA B N 1
ATOM 1674 C CA . ALA B 1 72 ? 9 -24.719 -16.219 1 84.06 72 ALA B CA 1
ATOM 1675 C C . ALA B 1 72 ? 10.32 -25.484 -16.297 1 84.06 72 ALA B C 1
ATOM 1677 O O . ALA B 1 72 ? 10.547 -26.266 -17.219 1 84.06 72 ALA B O 1
ATOM 1678 N N . ASP B 1 73 ? 11.117 -25.188 -15.297 1 87.69 73 ASP B N 1
ATOM 1679 C CA . ASP B 1 73 ? 12.406 -25.859 -15.25 1 87.69 73 ASP B CA 1
ATOM 1680 C C . ASP B 1 73 ? 12.438 -26.922 -14.141 1 87.69 73 ASP B C 1
ATOM 1682 O O . ASP B 1 73 ? 12.625 -26.594 -12.969 1 87.69 73 ASP B O 1
ATOM 1686 N N . ALA B 1 74 ? 12.43 -28.156 -14.523 1 87.62 74 ALA B N 1
ATOM 1687 C CA . ALA B 1 74 ? 12.289 -29.266 -13.586 1 87.62 74 ALA B CA 1
ATOM 1688 C C . ALA B 1 74 ? 13.57 -29.469 -12.773 1 87.62 74 ALA B C 1
ATOM 1690 O O . ALA B 1 74 ? 13.555 -30.125 -11.734 1 87.62 74 ALA B O 1
ATOM 1691 N N . ASP B 1 75 ? 14.648 -28.906 -13.258 1 91.25 75 ASP B N 1
ATOM 1692 C CA . ASP B 1 75 ? 15.93 -29.141 -12.594 1 91.25 75 ASP B CA 1
ATOM 1693 C C . ASP B 1 75 ? 16.219 -28.078 -11.539 1 91.25 75 ASP B C 1
ATOM 1695 O O . ASP B 1 75 ? 17.203 -28.172 -10.805 1 91.25 75 ASP B O 1
ATOM 1699 N N . ARG B 1 76 ? 15.352 -27.141 -11.461 1 91.75 76 ARG B N 1
ATOM 1700 C CA . ARG B 1 76 ? 15.594 -26.094 -10.484 1 91.75 76 ARG B CA 1
ATOM 1701 C C . ARG B 1 76 ? 15.172 -26.531 -9.086 1 91.75 76 ARG B C 1
ATOM 1703 O O . ARG B 1 76 ? 14.148 -27.203 -8.922 1 91.75 76 ARG B O 1
ATOM 1710 N N . PRO B 1 77 ? 15.969 -26.203 -8.133 1 93.31 77 PRO B N 1
ATOM 1711 C CA . PRO B 1 77 ? 15.602 -26.547 -6.758 1 93.31 77 PRO B CA 1
ATOM 1712 C C . PRO B 1 77 ? 14.383 -25.781 -6.254 1 93.31 77 PRO B C 1
ATOM 1714 O O . PRO B 1 77 ? 14.18 -24.625 -6.637 1 93.31 77 PRO B O 1
ATOM 1717 N N . CYS B 1 78 ? 13.625 -26.344 -5.398 1 91.5 78 CYS B N 1
ATOM 1718 C CA . CYS B 1 78 ? 12.484 -25.703 -4.75 1 91.5 78 CYS B CA 1
ATOM 1719 C C . CYS B 1 78 ? 12.922 -24.453 -3.986 1 91.5 78 CYS B C 1
ATOM 1721 O O . CYS B 1 78 ? 12.148 -23.516 -3.83 1 91.5 78 CYS B O 1
ATOM 1723 N N . ALA B 1 79 ? 14.219 -24.469 -3.615 1 94.12 79 ALA B N 1
ATOM 1724 C CA . ALA B 1 79 ? 14.773 -23.359 -2.846 1 94.12 79 ALA B CA 1
ATOM 1725 C C . ALA B 1 79 ? 14.641 -22.047 -3.613 1 94.12 79 ALA B C 1
ATOM 1727 O O . ALA B 1 79 ? 14.492 -20.984 -3.01 1 94.12 79 ALA B O 1
ATOM 1728 N N . ASP B 1 80 ? 14.641 -22.156 -4.867 1 94.69 80 ASP B N 1
ATOM 1729 C CA . ASP B 1 80 ? 14.516 -20.953 -5.68 1 94.69 80 ASP B CA 1
ATOM 1730 C C . ASP B 1 80 ? 13.109 -20.359 -5.578 1 94.69 80 ASP B C 1
ATOM 1732 O O . ASP B 1 80 ? 12.945 -19.156 -5.422 1 94.69 80 ASP B O 1
ATOM 1736 N N . ALA B 1 81 ? 12.133 -21.219 -5.621 1 92.62 81 ALA B N 1
ATOM 1737 C CA . ALA B 1 81 ? 10.75 -20.781 -5.457 1 92.62 81 ALA B CA 1
ATOM 1738 C C . ALA B 1 81 ? 10.508 -20.234 -4.055 1 92.62 81 ALA B C 1
ATOM 1740 O O . ALA B 1 81 ? 9.867 -19.188 -3.885 1 92.62 81 ALA B O 1
ATOM 1741 N N . LEU B 1 82 ? 11.078 -20.922 -3.133 1 94.44 82 LEU B N 1
ATOM 1742 C CA . LEU B 1 82 ? 10.961 -20.484 -1.745 1 94.44 82 LEU B CA 1
ATOM 1743 C C . LEU B 1 82 ? 11.57 -19.109 -1.55 1 94.44 82 LEU B C 1
ATOM 1745 O O . LEU B 1 82 ? 11.023 -18.281 -0.817 1 94.44 82 LEU B O 1
ATOM 1749 N N . SER B 1 83 ? 12.633 -18.875 -2.211 1 96.31 83 SER B N 1
ATOM 1750 C CA . SER B 1 83 ? 13.305 -17.578 -2.104 1 96.31 83 SER B CA 1
ATOM 1751 C C . SER B 1 83 ? 12.414 -16.453 -2.617 1 96.31 83 SER B C 1
ATOM 1753 O O . SER B 1 83 ? 12.391 -15.359 -2.039 1 96.31 83 SER B O 1
ATOM 1755 N N . VAL B 1 84 ? 11.695 -16.672 -3.65 1 94.5 84 VAL B N 1
ATOM 1756 C CA . VAL B 1 84 ? 10.781 -15.68 -4.207 1 94.5 84 VAL B CA 1
ATOM 1757 C C . VAL B 1 84 ? 9.672 -15.375 -3.201 1 94.5 84 VAL B C 1
ATOM 1759 O O . VAL B 1 84 ? 9.352 -14.211 -2.955 1 94.5 84 VAL B O 1
ATOM 1762 N N . VAL B 1 85 ? 9.156 -16.391 -2.598 1 94.25 85 VAL B N 1
ATOM 1763 C CA . VAL B 1 85 ? 8.062 -16.266 -1.641 1 94.25 85 VAL B CA 1
ATOM 1764 C C . VAL B 1 85 ? 8.555 -15.523 -0.396 1 94.25 85 VAL B C 1
ATOM 1766 O O . VAL B 1 85 ? 7.879 -14.617 0.1 1 94.25 85 VAL B O 1
ATOM 1769 N N . LYS B 1 86 ? 9.703 -15.844 0.032 1 96.81 86 LYS B N 1
ATOM 1770 C CA . LYS B 1 86 ? 10.25 -15.234 1.243 1 96.81 86 LYS B CA 1
ATOM 1771 C C . LYS B 1 86 ? 10.594 -13.766 1.013 1 96.81 86 LYS B C 1
ATOM 1773 O O . LYS B 1 86 ? 10.438 -12.938 1.913 1 96.81 86 LYS B O 1
ATOM 1778 N N . LYS B 1 87 ? 11.086 -13.555 -0.131 1 96.94 87 LYS B N 1
ATOM 1779 C CA . LYS B 1 87 ? 11.352 -12.156 -0.479 1 96.94 87 LYS B CA 1
ATOM 1780 C C . LYS B 1 87 ? 10.07 -11.328 -0.442 1 96.94 87 LYS B C 1
ATOM 1782 O O . LYS B 1 87 ? 10.055 -10.234 0.123 1 96.94 87 LYS B O 1
ATOM 1787 N N . HIS B 1 88 ? 9 -11.859 -0.986 1 95.06 88 HIS B N 1
ATOM 1788 C CA . HIS B 1 88 ? 7.719 -11.164 -0.963 1 95.06 88 HIS B CA 1
ATOM 1789 C C . HIS B 1 88 ? 7.18 -11.055 0.459 1 95.06 88 HIS B C 1
ATOM 1791 O O . HIS B 1 88 ? 6.625 -10.016 0.837 1 95.06 88 HIS B O 1
ATOM 1797 N N . LEU B 1 89 ? 7.391 -12.094 1.177 1 96.38 89 LEU B N 1
ATOM 1798 C CA . LEU B 1 89 ? 6.961 -12.094 2.57 1 96.38 89 LEU B CA 1
ATOM 1799 C C . LEU B 1 89 ? 7.645 -10.977 3.352 1 96.38 89 LEU B C 1
ATOM 1801 O O . LEU B 1 89 ? 6.988 -10.25 4.102 1 96.38 89 LEU B O 1
ATOM 1805 N N . ALA B 1 90 ? 8.906 -10.805 3.135 1 97.81 90 ALA B N 1
ATOM 1806 C CA . ALA B 1 90 ? 9.656 -9.758 3.816 1 97.81 90 ALA B CA 1
ATOM 1807 C C . ALA B 1 90 ? 9.133 -8.375 3.441 1 97.81 90 ALA B C 1
ATOM 1809 O O . ALA B 1 90 ? 9.031 -7.488 4.297 1 97.81 90 ALA B O 1
ATOM 1810 N N . GLU B 1 91 ? 8.797 -8.234 2.186 1 96.88 91 GLU B N 1
ATOM 1811 C CA . GLU B 1 91 ? 8.242 -6.965 1.723 1 96.88 91 GLU B CA 1
ATOM 1812 C C . GLU B 1 91 ? 6.891 -6.688 2.365 1 96.88 91 GLU B C 1
ATOM 1814 O O . GLU B 1 91 ? 6.625 -5.566 2.809 1 96.88 91 GLU B O 1
ATOM 1819 N N . VAL B 1 92 ? 6.07 -7.66 2.438 1 96.25 92 VAL B N 1
ATOM 1820 C CA . VAL B 1 92 ? 4.746 -7.531 3.035 1 96.25 92 VAL B CA 1
ATOM 1821 C C . VAL B 1 92 ? 4.879 -7.211 4.52 1 96.25 92 VAL B C 1
ATOM 1823 O O . VAL B 1 92 ? 4.188 -6.328 5.035 1 96.25 92 VAL B O 1
ATOM 1826 N N . GLU B 1 93 ? 5.789 -7.844 5.176 1 97.62 93 GLU B N 1
ATOM 1827 C CA . GLU B 1 93 ? 5.992 -7.613 6.602 1 97.62 93 GLU B CA 1
ATOM 1828 C C . GLU B 1 93 ? 6.473 -6.188 6.867 1 97.62 93 GLU B C 1
ATOM 1830 O O . GLU B 1 93 ? 6.051 -5.555 7.836 1 97.62 93 GLU B O 1
ATOM 1835 N N . SER B 1 94 ? 7.328 -5.754 6.023 1 97.75 94 SER B N 1
ATOM 1836 C CA . SER B 1 94 ? 7.793 -4.375 6.141 1 97.75 94 SER B CA 1
ATOM 1837 C C . SER B 1 94 ? 6.645 -3.389 5.957 1 97.75 94 SER B C 1
ATOM 1839 O O . SER B 1 94 ? 6.539 -2.408 6.695 1 97.75 94 SER B O 1
ATOM 1841 N N . LYS B 1 95 ? 5.773 -3.658 5.027 1 96.19 95 LYS B N 1
ATOM 1842 C CA . LYS B 1 95 ? 4.625 -2.795 4.773 1 96.19 95 LYS B CA 1
ATOM 1843 C C . LYS B 1 95 ? 3.641 -2.83 5.938 1 96.19 95 LYS B C 1
ATOM 1845 O O . LYS B 1 95 ? 3.113 -1.793 6.344 1 96.19 95 LYS B O 1
ATOM 1850 N N . VAL B 1 96 ? 3.434 -3.988 6.438 1 96.69 96 VAL B N 1
ATOM 1851 C CA . VAL B 1 96 ? 2.535 -4.141 7.574 1 96.69 96 VAL B CA 1
ATOM 1852 C C . VAL B 1 96 ? 3.062 -3.338 8.758 1 96.69 96 VAL B C 1
ATOM 1854 O O . VAL B 1 96 ? 2.305 -2.621 9.422 1 96.69 96 VAL B O 1
ATOM 1857 N N . ALA B 1 97 ? 4.336 -3.438 9.016 1 97.5 97 ALA B N 1
ATOM 1858 C CA . ALA B 1 97 ? 4.949 -2.729 10.141 1 97.5 97 ALA B CA 1
ATOM 1859 C C . ALA B 1 97 ? 4.801 -1.218 9.977 1 97.5 97 ALA B C 1
ATOM 1861 O O . ALA B 1 97 ? 4.457 -0.517 10.938 1 97.5 97 ALA B O 1
ATOM 1862 N N . LYS B 1 98 ? 5.043 -0.807 8.82 1 96.38 98 LYS B N 1
ATOM 1863 C CA . LYS B 1 98 ? 4.922 0.624 8.555 1 96.38 98 LYS B CA 1
ATOM 1864 C C . LYS B 1 98 ? 3.482 1.098 8.727 1 96.38 98 LYS B C 1
ATOM 1866 O O . LYS B 1 98 ? 3.234 2.121 9.367 1 96.38 98 LYS B O 1
ATOM 1871 N N . LEU B 1 99 ? 2.531 0.379 8.234 1 96.25 99 LEU B N 1
ATOM 1872 C CA . LEU B 1 99 ? 1.125 0.758 8.32 1 96.25 99 LEU B CA 1
ATOM 1873 C C . LEU B 1 99 ? 0.631 0.69 9.766 1 96.25 99 LEU B C 1
ATOM 1875 O O . LEU B 1 99 ? -0.214 1.491 10.172 1 96.25 99 LEU B O 1
ATOM 1879 N N . GLN B 1 100 ? 1.189 -0.222 10.484 1 97.25 100 GLN B N 1
ATOM 1880 C CA . GLN B 1 100 ? 0.82 -0.328 11.891 1 97.25 100 GLN B CA 1
ATOM 1881 C C . GLN B 1 100 ? 1.297 0.89 12.68 1 97.25 100 GLN B C 1
ATOM 1883 O O . GLN B 1 100 ? 0.598 1.37 13.57 1 97.25 100 GLN B O 1
ATOM 1888 N N . GLN B 1 101 ? 2.449 1.328 12.344 1 96.06 101 GLN B N 1
ATOM 1889 C CA . GLN B 1 101 ? 2.949 2.545 12.977 1 96.06 101 GLN B CA 1
ATOM 1890 C C . GLN B 1 101 ? 2.047 3.736 12.664 1 96.06 101 GLN B C 1
ATOM 1892 O O . GLN B 1 101 ? 1.72 4.523 13.555 1 96.06 101 GLN B O 1
ATOM 1897 N N . ILE B 1 102 ? 1.647 3.877 11.445 1 94.69 102 ILE B N 1
ATOM 1898 C CA . ILE B 1 102 ? 0.753 4.949 11.016 1 94.69 102 ILE B CA 1
ATOM 1899 C C . ILE B 1 102 ? -0.584 4.82 11.742 1 94.69 102 ILE B C 1
ATOM 1901 O O . ILE B 1 102 ? -1.134 5.812 12.227 1 94.69 102 ILE B O 1
ATOM 1905 N N . ARG B 1 103 ? -1.097 3.611 11.812 1 96.38 103 ARG B N 1
ATOM 1906 C CA . ARG B 1 103 ? -2.35 3.344 12.508 1 96.38 103 ARG B CA 1
ATOM 1907 C C . ARG B 1 103 ? -2.293 3.848 13.953 1 96.38 103 ARG B C 1
ATOM 1909 O O . ARG B 1 103 ? -3.223 4.504 14.422 1 96.38 103 ARG B O 1
ATOM 1916 N N . VAL B 1 104 ? -1.211 3.576 14.609 1 96.31 104 VAL B N 1
ATOM 1917 C CA . VAL B 1 104 ? -1.042 3.982 16 1 96.31 104 VAL B CA 1
ATOM 1918 C C . VAL B 1 104 ? -1.042 5.508 16.094 1 96.31 104 VAL B C 1
ATOM 1920 O O . VAL B 1 104 ? -1.677 6.078 16.984 1 96.31 104 VAL B O 1
ATOM 1923 N N . GLU B 1 105 ? -0.324 6.145 15.195 1 92.69 105 GLU B N 1
ATOM 1924 C CA . GLU B 1 105 ? -0.257 7.605 15.195 1 92.69 105 GLU B CA 1
ATOM 1925 C C . GLU B 1 105 ? -1.629 8.219 14.93 1 92.69 105 GLU B C 1
ATOM 1927 O O . GLU B 1 105 ? -2.021 9.18 15.602 1 92.69 105 GLU B O 1
ATOM 1932 N N . LEU B 1 106 ? -2.375 7.648 14.039 1 94 106 LEU B N 1
ATOM 1933 C CA . LEU B 1 106 ? -3.703 8.156 13.711 1 94 106 LEU B CA 1
ATOM 1934 C C . LEU B 1 106 ? -4.664 7.945 14.875 1 94 106 LEU B C 1
ATOM 1936 O O . LEU B 1 106 ? -5.484 8.812 15.172 1 94 106 LEU B O 1
ATOM 1940 N N . LEU B 1 107 ? -4.535 6.805 15.531 1 96.19 107 LEU B N 1
ATOM 1941 C CA . LEU B 1 107 ? -5.355 6.527 16.703 1 96.19 107 LEU B CA 1
ATOM 1942 C C . LEU B 1 107 ? -5.078 7.539 17.812 1 96.19 107 LEU B C 1
ATOM 1944 O O . LEU B 1 107 ? -6.008 8.039 18.453 1 96.19 107 LEU B O 1
ATOM 1948 N N . SER B 1 108 ? -3.822 7.785 17.953 1 94.06 108 SER B N 1
ATOM 1949 C CA . SER B 1 108 ? -3.434 8.758 18.969 1 94.06 108 SER B CA 1
ATOM 1950 C C . SER B 1 108 ? -3.992 10.141 18.641 1 94.06 108 SER B C 1
ATOM 1952 O O . SER B 1 108 ? -4.527 10.82 19.516 1 94.06 108 SER B O 1
ATOM 1954 N N . MET B 1 109 ? -3.904 10.594 17.438 1 90.5 109 MET B N 1
ATOM 1955 C CA . MET B 1 109 ? -4.41 11.891 17 1 90.5 109 MET B CA 1
ATOM 1956 C C . MET B 1 109 ? -5.918 11.984 17.219 1 90.5 109 MET B C 1
ATOM 1958 O O . MET B 1 109 ? -6.41 12.961 17.781 1 90.5 109 MET B O 1
ATOM 1962 N N . ALA B 1 110 ? -6.574 10.961 16.766 1 94.31 110 ALA B N 1
ATOM 1963 C CA . ALA B 1 110 ? -8.023 10.945 16.922 1 94.31 110 ALA B CA 1
ATOM 1964 C C . ALA B 1 110 ? -8.422 10.922 18.391 1 94.31 110 ALA B C 1
ATOM 1966 O O . ALA B 1 110 ? -9.336 11.648 18.797 1 94.31 110 ALA B O 1
ATOM 1967 N N . GLY B 1 111 ? -7.738 10.094 19.094 1 95 111 GLY B N 1
ATOM 1968 C CA . GLY B 1 111 ? -8.047 9.961 20.516 1 95 111 GLY B CA 1
ATOM 1969 C C . GLY B 1 111 ? -7.828 11.242 21.297 1 95 111 GLY B C 1
ATOM 1970 O O . GLY B 1 111 ? -8.641 11.602 22.156 1 95 111 GLY B O 1
ATOM 1971 N N . MET B 1 112 ? -6.781 11.945 21.047 1 92.25 112 MET B N 1
ATOM 1972 C CA . MET B 1 112 ? -6.484 13.203 21.719 1 92.25 112 MET B CA 1
ATOM 1973 C C . MET B 1 112 ? -7.566 14.242 21.438 1 92.25 112 MET B C 1
ATOM 1975 O O . MET B 1 112 ? -8.023 14.938 22.344 1 92.25 112 MET B O 1
ATOM 1979 N N . CYS B 1 113 ? -7.941 14.359 20.219 1 92.94 113 CYS B N 1
ATOM 1980 C CA . CYS B 1 113 ? -9 15.305 19.859 1 92.94 113 CYS B CA 1
ATOM 1981 C C . CYS B 1 113 ? -10.312 14.93 20.547 1 92.94 113 CYS B C 1
ATOM 1983 O O . CYS B 1 113 ? -10.969 15.781 21.141 1 92.94 113 CYS B O 1
ATOM 1985 N N . GLU B 1 114 ? -10.68 13.695 20.531 1 94.5 114 GLU B N 1
ATOM 1986 C CA . GLU B 1 114 ? -11.93 13.234 21.141 1 94.5 114 GLU B CA 1
ATOM 1987 C C . GLU B 1 114 ? -11.953 13.508 22.641 1 94.5 114 GLU B C 1
ATOM 1989 O O . GLU B 1 114 ? -13.008 13.82 23.203 1 94.5 114 GLU B O 1
ATOM 1994 N N . SER B 1 115 ? -10.805 13.445 23.219 1 94.25 115 SER B N 1
ATOM 1995 C CA . SER B 1 115 ? -10.742 13.578 24.672 1 94.25 115 SER B CA 1
ATOM 1996 C C . SER B 1 115 ? -10.547 15.031 25.078 1 94.25 115 SER B C 1
ATOM 1998 O O . SER B 1 115 ? -10.898 15.414 26.203 1 94.25 115 SER B O 1
ATOM 2000 N N . THR B 1 116 ? -9.984 15.836 24.219 1 91.31 116 THR B N 1
ATOM 2001 C CA . THR B 1 116 ? -9.539 17.141 24.672 1 91.31 116 THR B CA 1
ATOM 2002 C C . THR B 1 116 ? -10.383 18.25 24.047 1 91.31 116 THR B C 1
ATOM 2004 O O . THR B 1 116 ? -10.703 19.25 24.703 1 91.31 116 THR B O 1
ATOM 2007 N N . CYS B 1 117 ? -10.773 18.078 22.844 1 90.5 117 CYS B N 1
ATOM 2008 C CA . CYS B 1 117 ? -11.281 19.281 22.203 1 90.5 117 CYS B CA 1
ATOM 2009 C C . CYS B 1 117 ? -12.539 18.984 21.391 1 90.5 117 CYS B C 1
ATOM 2011 O O . CYS B 1 117 ? -13.07 19.875 20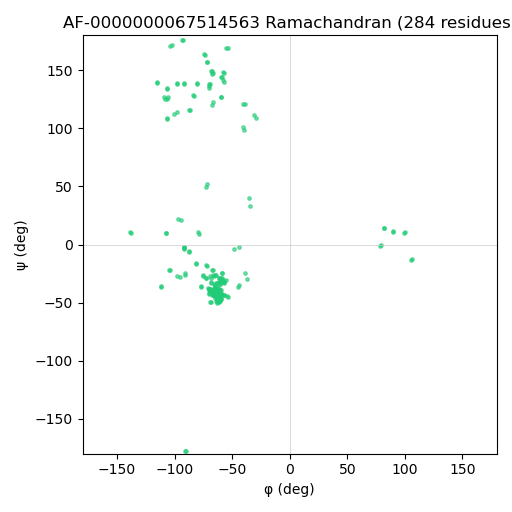.719 1 90.5 117 CYS B O 1
ATOM 2013 N N . LEU B 1 118 ? -13.016 17.75 21.625 1 85 118 LEU B N 1
ATOM 2014 C CA . LEU B 1 118 ? -14.219 17.469 20.844 1 85 118 LEU B CA 1
ATOM 2015 C C . LEU B 1 118 ? -15.328 18.453 21.172 1 85 118 LEU B C 1
ATOM 2017 O O . LEU B 1 118 ? -15.609 18.719 22.344 1 85 118 LEU B O 1
ATOM 2021 N N . GLY B 1 119 ? -15.953 19.141 20.234 1 88.19 119 GLY B N 1
ATOM 2022 C CA . GLY B 1 119 ? -16.984 20.156 20.453 1 88.19 119 GLY B CA 1
ATOM 2023 C C . GLY B 1 119 ? -16.484 21.562 20.234 1 88.19 119 GLY B C 1
ATOM 2024 O O . GLY B 1 119 ? -17.266 22.516 20.266 1 88.19 119 GLY B O 1
ATOM 2025 N N . SER B 1 120 ? -15.203 21.672 20.156 1 92.44 120 SER B N 1
ATOM 2026 C CA . SER B 1 120 ? -14.633 22.984 19.891 1 92.44 120 SER B CA 1
ATOM 2027 C C . SER B 1 120 ? -14.469 23.234 18.406 1 92.44 120 SER B C 1
ATOM 2029 O O . SER B 1 120 ? -14.977 22.484 17.578 1 92.44 120 SER B O 1
ATOM 2031 N N . ASN B 1 121 ? -13.906 24.422 18.203 1 91.81 121 ASN B N 1
ATOM 2032 C CA . ASN B 1 121 ? -13.648 24.781 16.812 1 91.81 121 ASN B CA 1
ATOM 2033 C C . ASN B 1 121 ? -12.172 24.609 16.453 1 91.81 121 ASN B C 1
ATOM 2035 O O . ASN B 1 121 ? -11.352 24.281 17.312 1 91.81 121 ASN B O 1
ATOM 2039 N N . THR B 1 122 ? -11.789 24.734 15.203 1 88.06 122 THR B N 1
ATOM 2040 C CA . THR B 1 122 ? -10.508 24.359 14.617 1 88.06 122 THR B CA 1
ATOM 2041 C C . THR B 1 122 ? -9.367 25.078 15.328 1 88.06 122 THR B C 1
ATOM 2043 O O . THR B 1 122 ? -8.273 24.516 15.484 1 88.06 122 THR B O 1
ATOM 2046 N N . PRO B 1 123 ? -9.562 26.297 15.875 1 84.88 123 PRO B N 1
ATOM 2047 C CA . PRO B 1 123 ? -8.43 26.922 16.562 1 84.88 123 PRO B CA 1
ATOM 2048 C C . PRO B 1 123 ? -8.023 26.172 17.828 1 84.88 123 PRO B C 1
ATOM 2050 O O . PRO B 1 123 ? -6.867 26.25 18.25 1 84.88 123 PRO B O 1
ATOM 2053 N N . ASP B 1 124 ? -8.922 25.438 18.344 1 87.38 124 ASP B N 1
ATOM 2054 C CA . ASP B 1 124 ? -8.656 24.703 19.578 1 87.38 124 ASP B CA 1
ATOM 2055 C C . ASP B 1 124 ? -8.5 23.203 19.312 1 87.38 124 ASP B C 1
ATOM 2057 O O . ASP B 1 124 ? -8.508 22.391 20.234 1 87.38 124 ASP B O 1
ATOM 2061 N N . CYS B 1 125 ? -8.438 22.938 18.125 1 91.81 125 CYS B N 1
ATOM 2062 C CA . CYS B 1 125 ? -8.391 21.531 17.734 1 91.81 125 CYS B CA 1
ATOM 2063 C C . CYS B 1 125 ? -6.969 20.984 17.828 1 91.81 125 CYS B C 1
ATOM 2065 O O . CYS B 1 125 ? -6.059 21.531 17.188 1 91.81 125 CYS B O 1
ATOM 2067 N N . THR B 1 126 ? -6.711 19.875 18.516 1 89.12 126 THR B N 1
ATOM 2068 C CA . THR B 1 126 ? -5.398 19.266 18.703 1 89.12 126 THR B CA 1
ATOM 2069 C C . THR B 1 126 ? -4.875 18.703 17.375 1 89.12 126 THR B C 1
ATOM 2071 O O . THR B 1 126 ? -3.664 18.609 17.172 1 89.12 126 THR B O 1
ATOM 2074 N N . ILE B 1 127 ? -5.746 18.297 16.469 1 88.5 127 ILE B N 1
ATOM 2075 C CA . ILE B 1 127 ? -5.359 17.734 15.18 1 88.5 127 ILE B CA 1
ATOM 2076 C C . ILE B 1 127 ? -4.723 18.812 14.312 1 88.5 127 ILE B C 1
ATOM 2078 O O . ILE B 1 127 ? -3.633 18.625 13.773 1 88.5 127 ILE B O 1
ATOM 2082 N N . VAL B 1 128 ? -5.438 19.906 14.266 1 82.38 128 VAL B N 1
ATOM 2083 C CA . VAL B 1 128 ? -4.992 21.031 13.438 1 82.38 128 VAL B CA 1
ATOM 2084 C C . VAL B 1 128 ? -3.75 21.656 14.055 1 82.38 128 VAL B C 1
ATOM 2086 O O . VAL B 1 128 ? -2.836 22.078 13.344 1 82.38 128 VAL B O 1
ATOM 2089 N N . GLU B 1 129 ? -3.719 21.734 15.391 1 77.88 129 GLU B N 1
ATOM 2090 C CA . GLU B 1 129 ? -2.561 22.266 16.109 1 77.88 129 GLU B CA 1
ATOM 2091 C C . GLU B 1 129 ? -1.32 21.422 15.859 1 77.88 129 GLU B C 1
ATOM 2093 O O . GLU B 1 129 ? -0.216 21.938 15.719 1 77.88 129 GLU B O 1
ATOM 2098 N N . SER B 1 130 ? -1.566 20.172 16.016 1 66.81 130 SER B N 1
ATOM 2099 C CA . SER B 1 130 ? -0.464 19.234 15.797 1 66.81 130 SER B CA 1
ATOM 2100 C C . SER B 1 130 ? 0.116 19.375 14.391 1 66.81 130 SER B C 1
ATOM 2102 O O . SER B 1 130 ? 1.277 19.031 14.164 1 66.81 130 SER B O 1
ATOM 2104 N N . LEU B 1 131 ? -0.76 19.703 13.516 1 62.81 131 LEU B N 1
ATOM 2105 C CA . LEU B 1 131 ? -0.35 19.938 12.133 1 62.81 131 LEU B CA 1
ATOM 2106 C C . LEU B 1 131 ? 0.652 21.094 12.047 1 62.81 131 LEU B C 1
ATOM 2108 O O . LEU B 1 131 ? 1.522 21.094 11.18 1 62.81 131 LEU B O 1
ATOM 2112 N N . PHE B 1 132 ? 0.503 21.969 12.93 1 60.19 132 PHE B N 1
ATOM 2113 C CA . PHE B 1 132 ? 1.353 23.156 12.914 1 60.19 132 PHE B CA 1
ATOM 2114 C C . PHE B 1 132 ? 2.553 22.969 13.836 1 60.19 132 PHE B C 1
ATOM 2116 O O . PHE B 1 132 ? 3.576 23.641 13.664 1 60.19 132 PHE B O 1
ATOM 2123 N N . GLU B 1 133 ? 2.395 22.094 14.953 1 56.03 133 GLU B N 1
ATOM 2124 C CA . GLU B 1 133 ? 3.516 22 15.883 1 56.03 133 GLU B CA 1
ATOM 2125 C C . GLU B 1 133 ? 4.363 20.766 15.586 1 56.03 133 GLU B C 1
ATOM 2127 O O . GLU B 1 133 ? 3.828 19.672 15.352 1 56.03 133 GLU B O 1
ATOM 2132 N N . PRO B 1 134 ? 5.59 20.891 15.156 1 49.41 134 PRO B N 1
ATOM 2133 C CA . PRO B 1 134 ? 6.48 19.734 15.023 1 49.41 134 PRO B CA 1
ATOM 2134 C C . PRO B 1 134 ? 6.336 18.75 16.188 1 49.41 134 PRO B C 1
ATOM 2136 O O . PRO B 1 134 ? 5.949 19.141 17.281 1 49.41 134 PRO B O 1
ATOM 2139 N N . ALA B 1 135 ? 5.996 17.516 15.977 1 43.12 135 ALA B N 1
ATOM 2140 C CA . ALA B 1 135 ? 6.039 16.578 17.078 1 43.12 135 ALA B CA 1
ATOM 2141 C C . ALA B 1 135 ? 7.113 16.969 18.094 1 43.12 135 ALA B C 1
ATOM 2143 O O . ALA B 1 135 ? 8.242 17.281 17.719 1 43.12 135 ALA B O 1
ATOM 2144 N N . ALA B 1 136 ? 6.793 17.438 19.266 1 39.69 136 ALA B N 1
ATOM 2145 C CA . ALA B 1 136 ? 7.715 17.703 20.359 1 39.69 136 ALA B CA 1
ATOM 2146 C C . ALA B 1 136 ? 8.797 16.625 20.438 1 39.69 136 ALA B C 1
ATOM 2148 O O . ALA B 1 136 ? 9.703 16.703 21.281 1 39.69 136 ALA B O 1
ATOM 2149 N N . GLY B 1 137 ? 8.586 15.461 19.969 1 37.28 137 GLY B N 1
ATOM 2150 C CA . GLY B 1 137 ? 9.648 14.555 20.359 1 37.28 137 GLY B CA 1
ATOM 2151 C C . GLY B 1 137 ? 11.016 14.984 19.859 1 37.28 137 GLY B C 1
ATOM 2152 O O . GLY B 1 137 ? 12.031 14.375 20.203 1 37.28 137 GLY B O 1
ATOM 2153 N N . VAL B 1 138 ? 11.242 15.375 18.609 1 34.91 138 VAL B N 1
ATOM 2154 C CA . VAL B 1 138 ? 12.664 15.586 18.375 1 34.91 138 VAL B CA 1
ATOM 2155 C C . VAL B 1 138 ? 13.125 16.859 19.078 1 34.91 138 VAL B C 1
ATOM 2157 O O . VAL B 1 138 ? 12.852 17.969 18.625 1 34.91 138 VAL B O 1
ATOM 2160 N N . ARG B 1 139 ? 12.836 17.094 20.359 1 32.41 139 ARG B N 1
ATOM 2161 C CA . ARG B 1 139 ? 13.719 17.938 21.172 1 32.41 139 ARG B CA 1
ATOM 2162 C C . ARG B 1 139 ? 15.18 17.656 20.859 1 32.41 139 ARG B C 1
ATOM 2164 O O . ARG B 1 139 ? 15.586 16.484 20.75 1 32.41 139 ARG B O 1
ATOM 2171 N N . SER B 1 140 ? 15.805 18.469 20.031 1 31.67 140 SER B N 1
ATOM 2172 C CA . SER B 1 140 ? 17.266 18.594 20.031 1 31.67 140 SER B CA 1
ATOM 2173 C C . SER B 1 140 ? 17.828 18.469 21.438 1 31.67 140 SER B C 1
ATOM 2175 O O . SER B 1 140 ? 17.703 19.391 22.25 1 31.67 140 SER B O 1
ATOM 2177 N N . GLY B 1 141 ? 17.391 17.625 22.297 1 29.94 141 GLY B N 1
ATOM 2178 C CA . GLY B 1 141 ? 18.203 17.422 23.484 1 29.94 141 GLY B CA 1
ATOM 2179 C C . GLY B 1 141 ? 19.688 17.297 23.172 1 29.94 141 GLY B C 1
ATOM 2180 O O . GLY B 1 141 ? 20.469 16.859 24.016 1 29.94 141 GLY B O 1
ATOM 2181 N N . CYS B 1 142 ? 20.188 17.328 21.969 1 27.08 142 CYS B N 1
ATOM 2182 C CA . CYS B 1 142 ? 21.641 17.188 22 1 27.08 142 CYS B CA 1
ATOM 2183 C C . CYS B 1 142 ? 22.281 18.359 22.734 1 27.08 142 CYS B C 1
ATOM 2185 O O . CYS B 1 142 ? 23.375 18.234 23.266 1 27.08 142 CYS B O 1
ATOM 2187 N N . CYS B 1 143 ? 21.984 19.719 22.438 1 25.92 143 CYS B N 1
ATOM 2188 C CA . CYS B 1 143 ? 23.109 20.625 22.672 1 25.92 143 CYS B CA 1
ATOM 2189 C C . CYS B 1 143 ? 23.219 20.953 24.156 1 25.92 143 CYS B C 1
ATOM 2191 O O . CYS B 1 143 ? 24.047 21.781 24.547 1 25.92 143 CYS B O 1
ATOM 2193 N N . SER B 1 144 ? 22.516 20.297 25.172 1 21.62 144 SER B N 1
ATOM 2194 C CA . SER B 1 144 ? 23.281 20.656 26.375 1 21.62 144 SER B CA 1
ATOM 2195 C C . SER B 1 144 ? 24.594 19.891 26.438 1 21.62 144 SER B C 1
ATOM 2197 O O . SER B 1 144 ? 24.672 18.75 25.984 1 21.62 144 SER B O 1
#

Radius of gyration: 26.53 Å; Cα contacts (8 Å, |Δi|>4): 318; chains: 2; bounding box: 49×75×65 Å

Sequence (288 aa):
MSGIGALSKSTGCHIETIRYYEKIGLLPPALRSTGRHRIYTEKHRSRLVFIRQNRELGFPLEDIRELIALAADADRPCADALSVVKKHLAEVESKVAKLQQIRVELLSMAGMCESTCLGSNTPDCTIVESLFEPAAGVRSGCCSMSGIGALSKSTGCHIETIRYYEKIGLLPPALRSTGRHRIYTEKHRSRLVFIRQNRELGFPLEDIRELIALAADADRPCADALSVVKKHLAEVESKVAKLQQIRVELLSMAGMCESTCLGSNTPDCTIVESLFEPAAGVRSGCCS

InterPro domains:
  IPR000551 MerR-type HTH domain [PF00376] (4-40)
  IPR000551 MerR-type HTH domain [PR00040] (3-14)
  IPR000551 MerR-type HTH domain [PR00040] (14-27)
  IPR000551 MerR-type HTH domain [PR00040] (38-58)
  IPR000551 MerR-type HTH domain [PS00552] (5-27)
  IPR000551 MerR-type HTH domain [PS50937] (1-70)
  IPR000551 MerR-type HTH domain [SM00422] (1-71)
  IPR009061 Putative DNA-binding domain superfamily [SSF46955] (4-128)
  IPR015358 Transcription regulator MerR, DNA binding [PF09278] (46-108)
  IPR047057 MerR transcriptional regulator [PTHR30204] (4-114)

Solvent-accessible surface area (backbone atoms only — not comparable to full-atom values): 15717 Å² total; per-residue (Å²): 113,34,42,63,68,54,48,18,67,76,60,69,44,53,59,69,55,53,52,48,34,35,70,75,60,78,32,75,74,58,43,72,43,96,81,75,42,56,31,35,49,70,66,52,51,36,50,49,42,26,52,53,54,41,43,74,56,62,49,50,70,68,57,50,50,48,49,53,53,41,56,72,32,60,83,38,49,24,61,59,56,45,50,56,49,49,54,50,40,52,53,48,50,52,49,41,52,52,48,50,53,34,44,51,53,44,49,50,47,48,49,49,24,63,73,70,24,61,86,35,30,22,82,61,16,53,57,52,45,49,41,57,42,73,71,74,74,75,60,78,65,66,84,114,116,33,40,64,67,54,49,19,66,75,60,70,43,52,59,68,55,53,53,48,33,36,72,76,60,77,34,76,75,60,43,72,43,98,84,75,42,56,32,34,50,70,68,51,49,35,50,49,44,26,52,52,54,42,44,74,56,63,48,52,70,68,56,51,51,50,48,52,52,43,56,72,32,60,83,36,48,23,61,59,55,45,48,55,51,48,52,50,40,50,52,48,52,54,50,42,52,52,47,50,53,35,45,51,53,45,49,50,46,46,48,50,24,63,73,72,24,61,85,35,31,23,81,62,16,53,58,53,46,49,42,61,41,72,71,72,75,77,58,78,67,64,83,115

pLDDT: mean 83.99, std 16.93, range [21.33, 97.81]

Nearest PDB structures (foldseek):
  6jni-assembly2_D  TM=9.122E-01  e=6.800E-09  Pseudomonas putida
  6jyw-assembly1_A  TM=9.315E-01  e=1.722E-08  Pseudomonas putida
  6jgx-assembly1_B  TM=9.150E-01  e=1.430E-08  Pseudomonas putida
  6jni-assembly4_G  TM=9.096E-01  e=1.831E-08  Pseudomonas putida
  6jni-assembly3_E  TM=8.931E-01  e=2.346E-08  Pseudomonas putida

Secondary structure (DSSP, 8-state):
-B-HHHHHHHHT--HHHHHHHHHTTSSPPPEE-TTS-EEB-HHHHHHHHHHHHHHHTT--HHHHHHHHHHHH-TTSBHHHHHHHHHHHHHHHHHHHHHHHHHHHHHHHHHHHHHHHTTTSBGGG-HHHHHHHS--TT----S--/-B-HHHHHHHHT--HHHHHHHHHTTSSPPPEE-TTS-EEB-HHHHHHHHHHHHHHHTT--HHHHHHHHHHHH-TTSBHHHHHHHHHHHHHHHHHHHHHHHHHHHHHHHHHHHHHHHTTTSBGGG-HHHHHHHS--TT-------

Foldseek 3Di:
DDALVVLCVVQVNDSVVLVVCCVVPQAPFFDQDPVRTGHDDVVRSVSSNQQVVVVVVPDDPVLSSVLVVQVVDPPDDCVSVVVSVVVVVVVVVVVVVVVVVVVVVVCVQVVCQVVPPPPHDLVRGSNNVCVVDPPVPVPPVPPD/DDALVVLCVVQVNDSVVLVVCCVVPQAPFFDQDPVRTGHDDVVRSVSSNQQVVVVVVPDDPVLSSVLVVQVVDPPDDCVSVVVSVVVVVVVVVVVVVVVVVVVVVVCVQVVCQVVPPPPHDLVRGSNNVCVVDPPVPVPPVPPD